Protein AF-0000000066667783 (afdb_homodimer)

pLDDT: mean 93.09, std 11.23, range [34.66, 98.94]

InterPro domains:
  IPR001647 DNA-binding HTH domain, TetR-type [PF00440] (16-60)
  IPR001647 DNA-binding HTH domain, TetR-type [PR00455] (14-27)
  IPR001647 DNA-binding HTH domain, TetR-type [PR00455] (35-58)
  IPR001647 DNA-binding HTH domain, TetR-type [PS50977] (8-68)
  IPR009057 Homedomain-like superfamily [SSF46689] (4-75)
  IPR036271 Tetracyclin repressor-like, C-terminal domain superfamily [SSF48498] (80-184)
  IPR054156 Transcriptional regulator LmrA/YxaF-like, C-terminal domain [PF21993] (81-174)

Radius of gyration: 22.08 Å; Cα contacts (8 Å, |Δi|>4): 474; chains: 2; bounding box: 89×54×40 Å

Secondary structure (DSSP, 8-state):
------HHHHHHHHHHHHHHHHHHH-TTT--HHHHHHHHTS-HHHHHHH-SSHHHHHHHHHHHHHHHHHHHHHHHTTSSSHHHHHHHHHHHHHHTHHHHHHH--HHHHHHHHHTT--SSHHHHHHHHHHHHHHHHHHHHHHTT-TTHHHHHHHHHHHHHHHHHHHHHHT-THHHHHHHHHHHHHHHHT--/------HHHHHHHHHHHHHHHHHHH-TTT--HHHHHHHHTS-HHHHHHH-SSHHHHHHHHHHHHHHHHHHHHHHHTTSSSHHHHHHHHHHHHHHTHHHHHHH--HHHHHHHHHTT--SSHHHHHHHHHHHHHHHHHHHHHHTT-TTHHHHHHHHHHHHHHHHHHHHHHT-THHHHHHHHHHHHHHHHT--

Solvent-accessible surface area (backbone atoms only — not comparable to full-atom values): 19502 Å² total; per-residue (Å²): 131,85,75,74,70,56,71,66,58,55,54,49,46,47,12,44,27,33,36,52,46,33,40,65,62,32,68,86,74,51,48,70,58,57,32,14,57,70,53,69,45,60,52,68,58,46,47,72,76,32,86,44,70,67,51,40,51,51,32,17,45,49,36,50,43,49,52,48,53,54,49,51,57,58,37,65,70,44,86,48,43,68,56,28,54,44,50,53,41,48,55,53,36,74,42,18,65,55,17,16,67,54,29,39,62,66,59,52,49,47,61,63,30,56,73,50,89,79,56,62,36,54,57,46,32,50,48,53,44,52,53,40,50,52,45,18,50,31,36,40,72,67,67,39,90,58,14,66,61,51,20,52,51,54,55,12,34,51,51,8,31,25,47,49,12,26,53,65,58,35,38,63,54,29,45,53,50,36,53,50,50,45,52,50,57,56,66,66,60,118,131,85,75,75,71,57,69,67,58,54,55,48,47,46,12,42,27,30,38,51,46,33,39,66,60,32,67,87,74,52,48,69,58,56,32,15,58,71,53,70,46,59,52,69,58,48,48,71,76,32,84,44,71,67,51,40,51,51,33,16,45,50,36,52,43,50,51,49,52,52,49,50,57,59,38,64,70,44,86,47,45,68,57,27,54,43,49,53,41,48,55,54,36,73,41,18,63,55,18,17,67,56,28,38,59,65,58,52,49,45,62,64,31,56,74,50,89,78,56,63,38,54,57,47,32,51,49,54,46,53,53,40,50,52,46,17,50,30,36,40,73,66,67,39,90,59,13,66,62,51,19,50,51,54,54,13,34,51,50,10,31,24,47,50,12,26,52,65,58,35,37,63,53,31,44,54,50,36,54,50,51,45,52,50,56,57,66,67,61,118

Nearest PDB structures (foldseek):
  3g7r-assembly1_A  TM=8.439E-01  e=4.160E-07  Streptomyces coelicolor A3(2)
  3g7r-assembly1_B  TM=8.379E-01  e=1.049E-06  Streptomyces coelicolor A3(2)
  3jsj-assembly2_C  TM=7.553E-01  e=6.672E-06  Streptomyces avermitilis MA-4680 = NBRC 14893
  4yze-assembly2_D  TM=7.767E-01  e=1.465E-05  Escherichia coli K-12
  5nz0-assembly1_A-2  TM=6.255E-01  e=1.022E-04  Mycobacterium tuberculosis H37Rv

Foldseek 3Di:
DPPPPPPVVLLLLLLCLLLVCCLQPNLVPDDLVSSCVSSVHDSVVSCVNDVDSVRSLLSVLVNLLVVLVVLLVVLVVDPALLSSLLVVLVVLLVCLLVLQARFDSLLRNLVRCVPPDPCSNVSSVVSVVVQLVSQLVSLVSLVDPCSNVVSCVSVVLSRVQSVVSNVVSPSVSSVVSSVVVSVVSVVSND/DPPPPPPVVLLLLLLCLLLVCCLQPNLVPDDLVSSCVSSVHDSVVSCVNDVDSVVSLLSVLVNLLVVLVVLLVVLVVDPALLSSLLVVLVVLLVCLLVLQARFDSLLRSLVRCVPPDPCSNVSSVVSVVVQLVSQLVSLVSLVDPCSNVVSCVSVVLSRVQSVVSNVVSPSVSSVVSSVVVSVVSVVSND

Sequence (380 aa):
MTGERPKGGKRERLGAAAARVFHEQGVEKTTIADIAHAADVPVGNVYYYFKTKDQLVRAAIGAHDHTLTELIALLEQLPAPRDRLKALIRGWVDQRETAARIGCPSGTLATELDKRSDGLDRELAEVMRRLVDWVEEQFAAMGRADAAELAIALIAAYQGISLLTNTFRDPALMATEGDRLARWIDSLVSMTGERPKGGKRERLGAAAARVFHEQGVEKTTIADIAHAADVPVGNVYYYFKTKDQLVRAAIGAHDHTLTELIALLEQLPAPRDRLKALIRGWVDQRETAARIGCPSGTLATELDKRSDGLDRELAEVMRRLVDWVEEQFAAMGRADAAELAIALIAAYQGISLLTNTFRDPALMATEGDRLARWIDSLVS

Structure (mmCIF, N/CA/C/O backbone):
data_AF-0000000066667783-model_v1
#
loop_
_entity.id
_entity.type
_entity.pdbx_description
1 polymer 'TetR family transcriptional regulator'
#
loop_
_atom_site.group_PDB
_atom_site.id
_atom_site.type_symbol
_atom_site.label_atom_id
_atom_site.label_alt_id
_atom_site.label_comp_id
_atom_site.label_asym_id
_atom_site.label_entity_id
_atom_site.label_seq_id
_atom_site.pdbx_PDB_ins_code
_atom_site.Cartn_x
_atom_site.Cartn_y
_atom_site.Cartn_z
_atom_site.occupancy
_atom_site.B_iso_or_equiv
_atom_site.auth_seq_id
_atom_site.auth_comp_id
_atom_site.auth_asym_id
_atom_site.auth_atom_id
_atom_site.pdbx_PDB_model_num
ATOM 1 N N . MET A 1 1 ? 43.094 21.656 15.164 1 34.75 1 MET A N 1
ATOM 2 C CA . MET A 1 1 ? 42.531 21.641 13.812 1 34.75 1 MET A CA 1
ATOM 3 C C . MET A 1 1 ? 41.219 20.891 13.766 1 34.75 1 MET A C 1
ATOM 5 O O . MET A 1 1 ? 41.156 19.688 14.047 1 34.75 1 MET A O 1
ATOM 9 N N . THR A 1 2 ? 40.094 21.344 14.328 1 38.72 2 THR A N 1
ATOM 10 C CA . THR A 1 2 ? 38.719 20.844 14.5 1 38.72 2 THR A CA 1
ATOM 11 C C . THR A 1 2 ? 38.156 20.297 13.188 1 38.72 2 THR A C 1
ATOM 13 O O . THR A 1 2 ? 38.062 21.016 12.195 1 38.72 2 THR A O 1
ATOM 16 N N . GLY A 1 3 ? 38.625 19.172 12.68 1 40.78 3 GLY A N 1
ATOM 17 C CA . GLY A 1 3 ? 38.375 18.516 11.406 1 40.78 3 GLY A CA 1
ATOM 18 C C . GLY A 1 3 ? 36.938 18.641 10.945 1 40.78 3 GLY A C 1
ATOM 19 O O . GLY A 1 3 ? 36 18.266 11.664 1 40.78 3 GLY A O 1
ATOM 20 N N . GLU A 1 4 ? 36.562 19.688 10.227 1 44.69 4 GLU A N 1
ATOM 21 C CA . GLU A 1 4 ? 35.281 19.938 9.57 1 44.69 4 GLU A CA 1
ATOM 22 C C . GLU A 1 4 ? 34.719 18.656 8.977 1 44.69 4 GLU A C 1
ATOM 24 O O . GLU A 1 4 ? 35.344 18 8.156 1 44.69 4 GLU A O 1
ATOM 29 N N . ARG A 1 5 ? 34.125 17.891 9.719 1 47.59 5 ARG A N 1
ATOM 30 C CA . ARG A 1 5 ? 33.438 16.719 9.148 1 47.59 5 ARG A CA 1
ATOM 31 C C . ARG A 1 5 ? 32.781 17.062 7.824 1 47.59 5 ARG A C 1
ATOM 33 O O . ARG A 1 5 ? 32.031 18.031 7.73 1 47.59 5 ARG A O 1
ATOM 40 N N . PRO A 1 6 ? 33.156 16.594 6.664 1 50.53 6 PRO A N 1
ATOM 41 C CA . PRO A 1 6 ? 32.719 17.016 5.328 1 50.53 6 PRO A CA 1
ATOM 42 C C . PRO A 1 6 ? 31.188 17.141 5.227 1 50.53 6 PRO A C 1
ATOM 44 O O . PRO A 1 6 ? 30.469 16.391 5.883 1 50.53 6 PRO A O 1
ATOM 47 N N . LYS A 1 7 ? 30.781 18.406 4.867 1 53.75 7 LYS A N 1
ATOM 48 C CA . LYS A 1 7 ? 29.406 18.859 4.633 1 53.75 7 LYS A CA 1
ATOM 49 C C . LYS A 1 7 ? 28.547 17.75 4.051 1 53.75 7 LYS A C 1
ATOM 51 O O . LYS A 1 7 ? 27.359 17.656 4.367 1 53.75 7 LYS A O 1
ATOM 56 N N . GLY A 1 8 ? 29.141 16.844 3.289 1 63.34 8 GLY A N 1
ATOM 57 C CA . GLY A 1 8 ? 28.453 15.703 2.691 1 63.34 8 GLY A CA 1
ATOM 58 C C . GLY A 1 8 ? 27.953 14.711 3.717 1 63.34 8 GLY A C 1
ATOM 59 O O . GLY A 1 8 ? 26.812 14.25 3.631 1 63.34 8 GLY A O 1
ATOM 60 N N . GLY A 1 9 ? 28.719 14.633 4.766 1 80.38 9 GLY A N 1
ATOM 61 C CA . GLY A 1 9 ? 28.391 13.648 5.789 1 80.38 9 GLY A CA 1
ATOM 62 C C . GLY A 1 9 ? 27.203 14.039 6.641 1 80.38 9 GLY A C 1
ATOM 63 O O . GLY A 1 9 ? 26.312 13.227 6.879 1 80.38 9 GLY A O 1
ATOM 64 N N . LYS A 1 10 ? 27.125 15.367 6.918 1 83.56 10 LYS A N 1
ATOM 65 C CA . LYS A 1 10 ? 26.047 15.852 7.77 1 83.56 10 LYS A CA 1
ATOM 66 C C . LYS A 1 10 ? 24.719 15.883 7.016 1 83.56 10 LYS A C 1
ATOM 68 O O . LYS A 1 10 ? 23.688 15.469 7.547 1 83.56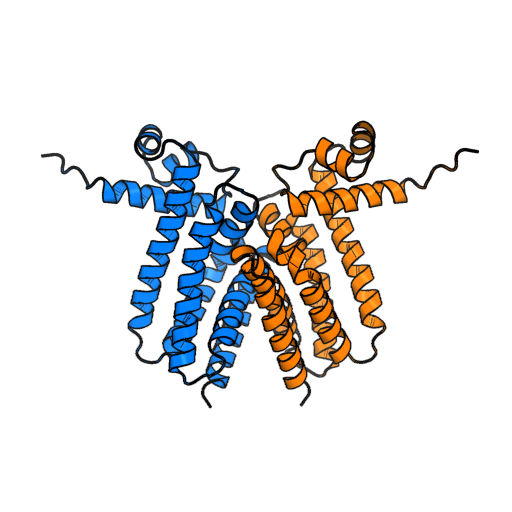 10 LYS A O 1
ATOM 73 N N . ARG A 1 11 ? 24.859 16.344 5.785 1 89.12 11 ARG A N 1
ATOM 74 C CA . ARG A 1 11 ? 23.656 16.406 4.949 1 89.12 11 ARG A CA 1
ATOM 75 C C . ARG A 1 11 ? 23.047 15.016 4.77 1 89.12 11 ARG A C 1
ATOM 77 O O . ARG A 1 11 ? 21.828 14.852 4.844 1 89.12 11 ARG A O 1
ATOM 84 N N . GLU A 1 12 ? 23.906 14.094 4.59 1 90.19 12 GLU A N 1
ATOM 85 C CA . GLU A 1 12 ? 23.453 12.719 4.418 1 90.19 12 GLU A CA 1
ATOM 86 C C . GLU A 1 12 ? 22.828 12.172 5.703 1 90.19 12 GLU A C 1
ATOM 88 O O . GLU A 1 12 ? 21.828 11.461 5.66 1 90.19 12 GLU A O 1
ATOM 93 N N . ARG A 1 13 ? 23.391 12.5 6.781 1 89.88 13 ARG A N 1
ATOM 94 C CA . ARG A 1 13 ? 22.859 12.062 8.07 1 89.88 13 ARG A CA 1
ATOM 95 C C . ARG A 1 13 ? 21.484 12.664 8.336 1 89.88 13 ARG A C 1
ATOM 97 O O . ARG A 1 13 ? 20.594 11.992 8.867 1 89.88 13 ARG A O 1
ATOM 104 N N . LEU A 1 14 ? 21.406 13.891 7.969 1 93 14 LEU A N 1
ATOM 105 C CA . LEU A 1 14 ? 20.109 14.562 8.148 1 93 14 LEU A CA 1
ATOM 106 C C . LEU A 1 14 ? 19.062 13.969 7.227 1 93 14 LEU A C 1
ATOM 108 O O . LEU A 1 14 ? 17.906 13.812 7.621 1 93 14 LEU A O 1
ATOM 112 N N . GLY A 1 15 ? 19.484 13.633 6.008 1 94.81 15 GLY A N 1
ATOM 113 C CA . GLY A 1 15 ? 18.578 12.953 5.094 1 94.81 15 GLY A CA 1
ATOM 114 C C . GLY A 1 15 ? 18.109 11.609 5.605 1 94.81 15 GLY A C 1
ATOM 115 O O . GLY A 1 15 ? 16.922 11.281 5.5 1 94.81 15 GLY A O 1
ATOM 116 N N . ALA A 1 16 ? 19 10.898 6.203 1 95.44 16 ALA A N 1
ATOM 117 C CA . ALA A 1 16 ? 18.672 9.602 6.781 1 95.44 16 ALA A CA 1
ATOM 118 C C . ALA A 1 16 ? 17.75 9.758 7.98 1 95.44 16 ALA A C 1
ATOM 120 O O . ALA A 1 16 ? 16.812 8.961 8.156 1 95.44 16 ALA A O 1
ATOM 121 N N . ALA A 1 17 ? 18.016 10.727 8.766 1 95.38 17 ALA A N 1
ATOM 122 C CA . ALA A 1 17 ? 17.141 11.008 9.906 1 95.38 17 ALA A CA 1
ATOM 123 C C . ALA A 1 17 ? 15.742 11.414 9.445 1 95.38 17 ALA A C 1
ATOM 125 O O . ALA A 1 17 ? 14.742 10.992 10.031 1 95.38 17 ALA A O 1
ATOM 126 N N . ALA A 1 18 ? 15.75 12.266 8.43 1 96.19 18 ALA A N 1
ATOM 127 C CA . ALA A 1 18 ? 14.461 12.672 7.875 1 96.19 18 ALA A CA 1
ATOM 128 C C . ALA A 1 18 ? 13.664 11.469 7.383 1 96.19 18 ALA A C 1
ATOM 130 O O . ALA A 1 18 ? 12.477 11.336 7.688 1 96.19 18 ALA A O 1
ATOM 131 N N . ALA A 1 19 ? 14.328 10.586 6.652 1 96.56 19 ALA A N 1
ATOM 132 C CA . ALA A 1 19 ? 13.672 9.391 6.145 1 96.56 19 ALA A CA 1
ATOM 133 C C . ALA A 1 19 ? 13.086 8.562 7.281 1 96.56 19 ALA A C 1
ATOM 135 O O . ALA A 1 19 ? 11.953 8.078 7.188 1 96.56 19 ALA A O 1
ATOM 136 N N . ARG A 1 20 ? 13.773 8.453 8.328 1 96 20 ARG A N 1
ATOM 137 C CA . ARG A 1 20 ? 13.336 7.68 9.477 1 96 20 ARG A CA 1
ATOM 138 C C . ARG A 1 20 ? 12.125 8.328 10.148 1 96 20 ARG A C 1
ATOM 140 O O . ARG A 1 20 ? 11.141 7.652 10.453 1 96 20 ARG A O 1
ATOM 147 N N . VAL A 1 21 ? 12.188 9.586 10.375 1 95.69 21 VAL A N 1
ATOM 148 C CA . VAL A 1 21 ? 11.125 10.297 11.078 1 95.69 21 VAL A CA 1
ATOM 149 C C . VAL A 1 21 ? 9.867 10.336 10.211 1 95.69 21 VAL A C 1
ATOM 151 O O . VAL A 1 21 ? 8.758 10.148 10.711 1 95.69 21 VAL A O 1
ATOM 154 N N . PHE A 1 22 ? 10.086 10.586 8.922 1 94.62 22 PHE A N 1
ATOM 155 C CA . PHE A 1 22 ? 8.953 10.539 8.008 1 94.62 22 PHE A CA 1
ATOM 156 C C . PHE A 1 22 ? 8.289 9.172 8.039 1 94.62 22 PHE A C 1
ATOM 158 O O . PHE A 1 22 ? 7.059 9.07 8.016 1 94.62 22 PHE A O 1
ATOM 165 N N . HIS A 1 23 ? 9.062 8.164 8.07 1 95.25 23 HIS A N 1
ATOM 166 C CA . HIS A 1 23 ? 8.539 6.805 8.117 1 95.25 23 HIS A CA 1
ATOM 167 C C . HIS A 1 23 ? 7.746 6.562 9.391 1 95.25 23 HIS A C 1
ATOM 169 O O . HIS A 1 23 ? 6.684 5.941 9.359 1 95.25 23 HIS A O 1
ATOM 175 N N . GLU A 1 24 ? 8.117 7.074 10.477 1 93.62 24 GLU A N 1
ATOM 176 C CA . GLU A 1 24 ? 7.52 6.828 11.781 1 93.62 24 GLU A CA 1
ATOM 177 C C . GLU A 1 24 ? 6.293 7.707 12.008 1 93.62 24 GLU A C 1
ATOM 179 O O . GLU A 1 24 ? 5.289 7.254 12.562 1 93.62 24 GLU A O 1
ATOM 184 N N . GLN A 1 25 ? 6.348 8.969 11.484 1 91.12 25 GLN A N 1
ATOM 185 C CA . GLN A 1 25 ? 5.352 9.945 11.906 1 91.12 25 GLN A CA 1
ATOM 186 C C . GLN A 1 25 ? 4.508 10.422 10.727 1 91.12 25 GLN A C 1
ATOM 188 O O . GLN A 1 25 ? 3.416 10.961 10.906 1 91.12 25 GLN A O 1
ATOM 193 N N . GLY A 1 26 ? 5.066 10.219 9.531 1 90.56 26 GLY A N 1
ATOM 194 C CA . GLY A 1 26 ? 4.434 10.812 8.367 1 90.56 26 GLY A CA 1
ATOM 195 C C . GLY A 1 26 ? 5.016 12.164 7.988 1 90.56 26 GLY A C 1
ATOM 196 O O . GLY A 1 26 ? 5.57 12.867 8.836 1 90.56 26 GLY A O 1
ATOM 197 N N . VAL A 1 27 ? 4.871 12.578 6.801 1 90.38 27 VAL A N 1
ATOM 198 C CA . VAL A 1 27 ? 5.488 13.789 6.281 1 90.38 27 VAL A CA 1
ATOM 199 C C . VAL A 1 27 ? 4.781 15.016 6.859 1 90.38 27 VAL A C 1
ATOM 201 O O . VAL A 1 27 ? 5.43 15.953 7.32 1 90.38 27 VAL A O 1
ATOM 204 N N . GLU A 1 28 ? 3.502 15.031 6.875 1 84.88 28 GLU A N 1
ATOM 205 C CA . GLU A 1 28 ? 2.723 16.203 7.27 1 84.88 28 GLU A CA 1
ATOM 206 C C . GLU A 1 28 ? 2.928 16.531 8.742 1 84.88 28 GLU A C 1
ATOM 208 O O . GLU A 1 28 ? 3.078 17.688 9.117 1 84.88 28 GLU A O 1
ATOM 213 N N . LYS A 1 29 ? 3.025 15.586 9.586 1 86.81 29 LYS A N 1
ATOM 214 C CA . LYS A 1 29 ? 3.096 15.789 11.031 1 86.81 29 LYS A CA 1
ATOM 215 C C . LYS A 1 29 ? 4.523 16.078 11.477 1 86.81 29 LYS A C 1
ATOM 217 O O . LYS A 1 29 ? 4.75 16.562 12.586 1 86.81 29 LYS A O 1
ATOM 222 N N . THR A 1 30 ? 5.402 15.734 10.664 1 92.19 30 THR A N 1
ATOM 223 C CA . THR A 1 30 ? 6.809 15.859 11.039 1 92.19 30 THR A CA 1
ATOM 224 C C . THR A 1 30 ? 7.262 17.312 10.953 1 92.19 30 THR A C 1
ATOM 226 O O . THR A 1 30 ? 6.938 18.016 9.992 1 92.19 30 THR A O 1
ATOM 229 N N . THR A 1 31 ? 7.992 17.75 11.984 1 91.69 31 THR A N 1
ATOM 230 C CA . THR A 1 31 ? 8.57 19.094 11.992 1 91.69 31 THR A CA 1
ATOM 231 C C . THR A 1 31 ? 10.078 19.031 11.805 1 91.69 31 THR A C 1
ATOM 233 O O . THR A 1 31 ? 10.688 17.969 11.93 1 91.69 31 THR A O 1
ATOM 236 N N . ILE A 1 32 ? 10.594 20.156 11.484 1 91.75 32 ILE A N 1
ATOM 237 C CA . ILE A 1 32 ? 12.047 20.266 11.375 1 91.75 32 ILE A CA 1
ATOM 238 C C . ILE A 1 32 ? 12.695 19.969 12.727 1 91.75 32 ILE A C 1
ATOM 240 O O . ILE A 1 32 ? 13.758 19.344 12.781 1 91.75 32 ILE A O 1
ATOM 244 N N . ALA A 1 33 ? 12.07 20.406 13.797 1 92.38 33 ALA A N 1
ATOM 245 C CA . ALA A 1 33 ? 12.57 20.141 15.141 1 92.38 33 ALA A CA 1
ATOM 246 C C . ALA A 1 33 ? 12.625 18.656 15.422 1 92.38 33 ALA A C 1
ATOM 248 O O . ALA A 1 33 ? 13.57 18.156 16.047 1 92.38 33 ALA A O 1
ATOM 249 N N . ASP A 1 34 ? 11.625 17.891 15 1 94.44 34 ASP A N 1
ATOM 250 C CA . ASP A 1 34 ? 11.609 16.438 15.164 1 94.44 34 ASP A CA 1
ATOM 251 C C . ASP A 1 34 ? 12.836 15.805 14.516 1 94.44 34 ASP A C 1
ATOM 253 O O . ASP A 1 34 ? 13.453 14.906 15.094 1 94.44 34 ASP A O 1
ATOM 257 N N . ILE A 1 35 ? 13.148 16.266 13.297 1 94.44 35 ILE A N 1
ATOM 258 C CA . ILE A 1 35 ? 14.258 15.703 12.539 1 94.44 35 ILE A CA 1
ATOM 259 C C . ILE A 1 35 ? 15.586 16.078 13.203 1 94.44 35 ILE A C 1
ATOM 261 O O . ILE A 1 35 ? 16.484 15.25 13.305 1 94.44 35 ILE A O 1
ATOM 265 N N . ALA A 1 36 ? 15.672 17.328 13.625 1 93.12 36 ALA A N 1
ATOM 266 C CA . ALA A 1 36 ? 16.859 17.766 14.344 1 93.12 36 ALA A CA 1
ATOM 267 C C . ALA A 1 36 ? 17.109 16.891 15.578 1 93.12 36 ALA A C 1
ATOM 269 O O . ALA A 1 36 ? 18.234 16.469 15.82 1 93.12 36 ALA A O 1
ATOM 270 N N . HIS A 1 37 ? 16.062 16.672 16.328 1 93.94 37 HIS A N 1
ATOM 271 C CA . HIS A 1 37 ? 16.141 15.859 17.531 1 93.94 37 HIS A CA 1
ATOM 272 C C . HIS A 1 37 ? 16.578 14.438 17.203 1 93.94 37 HIS A C 1
ATOM 274 O O . HIS A 1 37 ? 17.469 13.883 17.859 1 93.94 37 HIS A O 1
ATOM 280 N N . ALA A 1 38 ? 15.992 13.906 16.188 1 92.94 38 ALA A N 1
ATOM 281 C CA . ALA A 1 38 ? 16.312 12.531 15.789 1 92.94 38 ALA A CA 1
ATOM 282 C C . ALA A 1 38 ? 17.75 12.422 15.328 1 92.94 38 ALA A C 1
ATOM 284 O O . ALA A 1 38 ? 18.391 11.383 15.508 1 92.94 38 ALA A O 1
ATOM 285 N N . ALA A 1 39 ? 18.25 13.43 14.688 1 92.44 39 ALA A N 1
ATOM 286 C CA . ALA A 1 39 ? 19.625 13.438 14.172 1 92.44 39 ALA A CA 1
ATOM 287 C C . ALA A 1 39 ? 20.609 13.883 15.242 1 92.44 39 ALA A C 1
ATOM 289 O O . ALA A 1 39 ? 21.828 13.875 15.016 1 92.44 39 ALA A O 1
ATOM 290 N N . ASP A 1 40 ? 20.062 14.297 16.344 1 92.56 40 ASP A N 1
ATOM 291 C CA . ASP A 1 40 ? 20.875 14.797 17.453 1 92.56 40 ASP A CA 1
ATOM 292 C C . ASP A 1 40 ? 21.719 16 17.031 1 92.56 40 ASP A C 1
ATOM 294 O O . ASP A 1 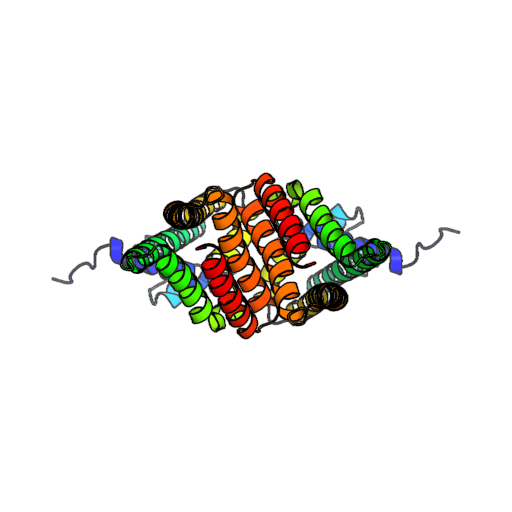40 ? 22.938 16 17.188 1 92.56 40 ASP A O 1
ATOM 298 N N . VAL A 1 41 ? 21.125 16.922 16.438 1 91.56 41 VAL A N 1
ATOM 299 C CA . VAL A 1 41 ? 21.766 18.172 16.031 1 91.56 41 VAL A CA 1
ATOM 300 C C . VAL A 1 41 ? 20.891 19.359 16.438 1 91.56 41 VAL A C 1
ATOM 302 O O . VAL A 1 41 ? 19.672 19.219 16.594 1 91.56 41 VAL A O 1
ATOM 305 N N . PRO A 1 42 ? 21.531 20.484 16.656 1 91.06 42 PRO A N 1
ATOM 306 C CA . PRO A 1 42 ? 20.719 21.688 16.891 1 91.06 42 PRO A CA 1
ATOM 307 C C . PRO A 1 42 ? 19.797 22 15.719 1 91.06 42 PRO A C 1
ATOM 309 O O . PRO A 1 42 ? 20.188 21.844 14.562 1 91.06 42 PRO A O 1
ATOM 312 N N . VAL A 1 43 ? 18.641 22.484 16.047 1 91.44 43 VAL A N 1
ATOM 313 C CA . VAL A 1 43 ? 17.625 22.781 15.055 1 91.44 43 VAL A CA 1
ATOM 314 C C . VAL A 1 43 ? 18.188 23.734 14.008 1 91.44 43 VAL A C 1
ATOM 316 O O . VAL A 1 43 ? 17.875 23.625 12.82 1 91.44 43 VAL A O 1
ATOM 319 N N . GLY A 1 44 ? 19.016 24.656 14.445 1 90.19 44 GLY A N 1
ATOM 320 C CA . GLY A 1 44 ? 19.625 25.625 13.539 1 90.19 44 GLY A CA 1
ATOM 321 C C . GLY A 1 44 ? 20.453 24.953 12.445 1 90.19 44 GLY A C 1
ATOM 322 O O . GLY A 1 44 ? 20.531 25.469 11.328 1 90.19 44 GLY A O 1
ATOM 323 N N . ASN A 1 45 ? 21.016 23.875 12.719 1 89.06 45 ASN A N 1
ATOM 324 C CA . ASN A 1 45 ? 21.797 23.125 11.75 1 89.06 45 ASN A CA 1
ATOM 325 C C . ASN A 1 45 ? 20.938 22.547 10.633 1 89.06 45 ASN A C 1
ATOM 327 O O . ASN A 1 45 ? 21.375 22.453 9.484 1 89.06 45 ASN A O 1
ATOM 331 N N . VAL A 1 46 ? 19.75 22.109 10.961 1 91.12 46 VAL A N 1
ATOM 332 C CA . VAL A 1 46 ? 18.859 21.609 9.93 1 91.12 46 VAL A CA 1
ATOM 333 C C . VAL A 1 46 ? 18.5 22.719 8.953 1 91.12 46 VAL A C 1
ATOM 335 O O . VAL A 1 46 ? 18.531 22.531 7.734 1 91.12 46 VAL A O 1
ATOM 338 N N . TYR A 1 47 ? 18.312 23.906 9.484 1 90.5 47 TYR A N 1
ATOM 339 C CA . TYR A 1 47 ? 17.938 25.047 8.648 1 90.5 47 TYR A CA 1
ATOM 340 C C . TYR A 1 47 ? 19.094 25.469 7.762 1 90.5 47 TYR A C 1
ATOM 342 O O . TYR A 1 47 ? 18.891 26.062 6.695 1 90.5 47 TYR A O 1
ATOM 350 N N . TYR A 1 48 ? 20.203 25.234 8.312 1 90.56 48 TYR A N 1
ATOM 351 C CA . TYR A 1 48 ? 21.391 25.531 7.516 1 90.56 48 TYR A CA 1
ATOM 352 C C . TYR A 1 48 ? 21.406 24.719 6.23 1 90.56 48 TYR A C 1
ATOM 354 O O . TYR A 1 48 ? 21.781 25.219 5.172 1 90.56 48 TYR A O 1
ATOM 362 N N . TYR A 1 49 ? 20.953 23.547 6.273 1 91.19 49 TYR A N 1
ATOM 363 C CA . TYR A 1 49 ? 21.031 22.641 5.137 1 91.19 49 TYR A CA 1
ATOM 364 C C . TYR A 1 49 ? 19.719 22.625 4.355 1 91.19 49 TYR A C 1
ATOM 366 O O . TYR A 1 49 ? 19.734 22.516 3.127 1 91.19 49 TYR A O 1
ATOM 374 N N . PHE A 1 50 ? 18.641 22.703 5.062 1 93 50 PHE A N 1
ATOM 375 C CA . PHE A 1 50 ? 17.328 22.594 4.449 1 93 50 PHE A CA 1
ATOM 376 C C . PHE A 1 50 ? 16.438 23.75 4.879 1 93 50 PHE A C 1
ATOM 378 O O . PHE A 1 50 ? 16.016 23.828 6.035 1 93 50 PHE A O 1
ATOM 385 N N . LYS A 1 51 ? 16.062 24.5 3.916 1 89.31 51 LYS A N 1
ATOM 386 C CA . LYS A 1 51 ? 15.297 25.703 4.207 1 89.31 51 LYS A CA 1
ATOM 387 C C . LYS A 1 51 ? 13.805 25.406 4.277 1 89.31 51 LYS A C 1
ATOM 389 O O . LYS A 1 51 ? 13.039 26.141 4.91 1 89.31 51 LYS A O 1
ATOM 394 N N . THR A 1 52 ? 13.477 24.328 3.576 1 89.5 52 THR A N 1
ATOM 395 C CA . THR A 1 52 ? 12.062 24 3.521 1 89.5 52 THR A CA 1
ATOM 396 C C . THR A 1 52 ? 11.836 22.516 3.805 1 89.5 52 THR A C 1
ATOM 398 O O . THR A 1 52 ? 12.766 21.719 3.68 1 89.5 52 THR A O 1
ATOM 401 N N . LYS A 1 53 ? 10.641 22.156 4.16 1 89.25 53 LYS A N 1
ATOM 402 C CA . LYS A 1 53 ? 10.266 20.766 4.355 1 89.25 53 LYS A CA 1
ATOM 403 C C . LYS A 1 53 ? 10.438 19.969 3.068 1 89.25 53 LYS A C 1
ATOM 405 O O . LYS A 1 53 ? 10.82 18.797 3.102 1 89.25 53 LYS A O 1
ATOM 410 N N . ASP A 1 54 ? 10.18 20.625 1.935 1 91.94 54 ASP A N 1
ATOM 411 C CA . ASP A 1 54 ? 10.328 19.969 0.643 1 91.94 54 ASP A CA 1
ATOM 412 C C . ASP A 1 54 ? 11.773 19.547 0.397 1 91.94 54 ASP A C 1
ATOM 414 O O . ASP A 1 54 ? 12.031 18.484 -0.168 1 91.94 54 ASP A O 1
ATOM 418 N N . GLN A 1 55 ? 12.602 20.344 0.815 1 93.75 55 GLN A N 1
ATOM 419 C CA . GLN A 1 55 ? 14.016 20 0.682 1 93.75 55 GLN A CA 1
ATOM 420 C C . GLN A 1 55 ? 14.367 18.797 1.56 1 93.75 55 GLN A C 1
ATOM 422 O O . GLN A 1 55 ? 15.195 17.969 1.175 1 93.75 55 GLN A O 1
ATOM 427 N N . LEU A 1 56 ? 13.789 18.719 2.713 1 93.69 56 LEU A N 1
ATOM 428 C CA . LEU A 1 56 ? 14.008 17.578 3.6 1 93.69 56 LEU A CA 1
ATOM 429 C C . LEU A 1 56 ? 13.406 16.312 3.016 1 93.69 56 LEU A C 1
ATOM 431 O O . LEU A 1 56 ? 13.992 15.234 3.129 1 93.69 56 LEU A O 1
ATOM 435 N N . VAL A 1 57 ? 12.258 16.438 2.424 1 95.12 57 VAL A N 1
ATOM 436 C CA . VAL A 1 57 ? 11.625 15.297 1.775 1 95.12 57 VAL A CA 1
ATOM 437 C C . VAL A 1 57 ? 12.516 14.789 0.643 1 95.12 57 VAL A C 1
ATOM 439 O O . VAL A 1 57 ? 12.711 13.578 0.497 1 95.12 57 VAL A O 1
ATOM 442 N N . ARG A 1 58 ? 13.031 15.672 -0.123 1 95.81 58 ARG A N 1
ATOM 443 C CA . ARG A 1 58 ? 13.938 15.281 -1.2 1 95.81 58 ARG A CA 1
ATOM 444 C C . ARG A 1 58 ? 15.172 14.57 -0.65 1 95.81 58 ARG A C 1
ATOM 446 O O . ARG A 1 58 ? 15.641 13.594 -1.233 1 95.81 58 ARG A O 1
ATOM 453 N N . ALA A 1 59 ? 15.648 15.102 0.446 1 95.62 59 ALA A N 1
ATOM 454 C CA . ALA A 1 59 ? 16.781 14.453 1.088 1 95.62 59 ALA A CA 1
ATOM 455 C C . ALA A 1 59 ? 16.422 13.055 1.573 1 95.62 59 ALA A C 1
ATOM 457 O O . ALA A 1 59 ? 17.234 12.133 1.494 1 95.62 59 ALA A O 1
ATOM 458 N N . ALA A 1 60 ? 15.281 12.922 2.109 1 96.69 60 ALA A N 1
ATOM 459 C CA . ALA A 1 60 ? 14.797 11.609 2.533 1 96.69 60 ALA A CA 1
ATOM 460 C C . ALA A 1 60 ? 14.703 10.648 1.349 1 96.69 60 ALA A C 1
ATOM 462 O O . ALA A 1 60 ? 15.047 9.469 1.467 1 96.69 60 ALA A O 1
ATOM 463 N N . ILE A 1 61 ? 14.203 11.109 0.207 1 97.38 61 ILE A N 1
ATOM 464 C CA . ILE A 1 61 ? 14.156 10.312 -1.014 1 97.38 61 ILE A CA 1
ATOM 465 C C . ILE A 1 61 ? 15.57 9.898 -1.414 1 97.38 61 ILE A C 1
ATOM 467 O O . ILE A 1 61 ? 15.805 8.742 -1.788 1 97.38 61 ILE A O 1
ATOM 471 N N . GLY A 1 62 ? 16.453 10.852 -1.333 1 97.12 62 GLY A N 1
ATOM 472 C CA . GLY A 1 62 ? 17.859 10.539 -1.582 1 97.12 62 GLY A CA 1
ATOM 473 C C . GLY A 1 62 ? 18.406 9.461 -0.669 1 97.12 62 GLY A C 1
ATOM 474 O O . GLY A 1 62 ? 19.172 8.602 -1.104 1 97.12 62 GLY A O 1
ATOM 475 N N . ALA A 1 63 ? 18.047 9.5 0.573 1 96.69 63 ALA A N 1
ATOM 476 C CA . ALA A 1 63 ? 18.453 8.461 1.522 1 96.69 63 ALA A CA 1
ATOM 477 C C . ALA A 1 63 ? 17.891 7.102 1.112 1 96.69 63 ALA A C 1
ATOM 479 O O . ALA A 1 63 ? 18.578 6.082 1.235 1 96.69 63 ALA A O 1
ATOM 480 N N . HIS A 1 64 ? 16.703 7.039 0.629 1 96.94 64 HIS A N 1
ATOM 481 C CA . HIS A 1 64 ? 16.125 5.805 0.109 1 96.94 64 HIS A CA 1
ATOM 482 C C . HIS A 1 64 ? 16.906 5.289 -1.086 1 96.94 64 HIS A C 1
ATOM 484 O O . HIS A 1 64 ? 17.141 4.082 -1.208 1 96.94 64 HIS A O 1
ATOM 490 N N . ASP A 1 65 ? 17.25 6.184 -1.942 1 97.69 65 ASP A N 1
ATOM 491 C CA . ASP A 1 65 ? 18.047 5.824 -3.119 1 97.69 65 ASP A CA 1
ATOM 492 C C . ASP A 1 65 ? 19.391 5.223 -2.717 1 97.69 65 ASP A C 1
ATOM 494 O O . ASP A 1 65 ? 19.828 4.223 -3.293 1 97.69 65 ASP A O 1
ATOM 498 N N . HIS A 1 66 ? 19.984 5.859 -1.732 1 96.94 66 HIS A N 1
ATOM 499 C CA . HIS A 1 66 ? 21.266 5.371 -1.236 1 96.94 66 HIS A CA 1
ATOM 500 C C . HIS A 1 66 ? 21.125 3.984 -0.613 1 96.94 66 HIS A C 1
ATOM 502 O O . HIS A 1 66 ? 21.938 3.098 -0.872 1 96.94 66 HIS A O 1
ATOM 508 N N . THR A 1 67 ? 20.156 3.818 0.184 1 96.69 67 THR A N 1
ATOM 509 C CA . THR A 1 67 ? 19.891 2.527 0.812 1 96.69 67 THR A CA 1
ATOM 510 C C . THR A 1 67 ? 19.656 1.448 -0.244 1 96.69 67 THR A C 1
ATOM 512 O O . THR A 1 67 ? 20.156 0.328 -0.107 1 96.69 67 THR A O 1
ATOM 515 N N . LEU A 1 68 ? 18.953 1.782 -1.29 1 97.69 68 LEU A N 1
ATOM 516 C CA . LEU A 1 68 ? 18.703 0.85 -2.387 1 97.69 68 LEU A CA 1
ATOM 517 C C . LEU A 1 68 ? 20.016 0.474 -3.074 1 97.69 68 LEU A C 1
ATOM 519 O O . LEU A 1 68 ? 20.25 -0.699 -3.375 1 97.69 68 LEU A O 1
ATOM 523 N N . THR A 1 69 ? 20.812 1.479 -3.316 1 98.19 69 THR A N 1
ATOM 524 C CA . THR A 1 69 ? 22.094 1.248 -3.963 1 98.19 69 THR A CA 1
ATOM 525 C C . THR A 1 69 ? 22.953 0.285 -3.141 1 98.19 69 THR A C 1
ATOM 527 O O . THR A 1 69 ? 23.547 -0.648 -3.688 1 98.19 69 THR A O 1
ATOM 530 N N . GLU A 1 70 ? 22.953 0.485 -1.839 1 97.88 70 GLU A N 1
ATOM 531 C CA . GLU A 1 70 ? 23.719 -0.382 -0.947 1 97.88 70 GLU A CA 1
ATOM 532 C C . GLU A 1 70 ? 23.141 -1.795 -0.923 1 97.88 70 GLU A C 1
ATOM 534 O O . GLU A 1 70 ? 23.891 -2.775 -0.913 1 97.88 70 GLU A O 1
ATOM 539 N N . LEU A 1 71 ? 21.906 -1.883 -0.892 1 97.88 71 LEU A N 1
ATOM 540 C CA . LEU A 1 71 ? 21.234 -3.178 -0.896 1 97.88 71 LEU A CA 1
ATOM 541 C C . LEU A 1 71 ? 21.562 -3.959 -2.162 1 97.88 71 LEU A C 1
ATOM 543 O O . LEU A 1 71 ? 21.922 -5.137 -2.094 1 97.88 71 LEU A O 1
ATOM 547 N N . ILE A 1 72 ? 21.422 -3.307 -3.303 1 98.5 72 ILE A N 1
ATOM 548 C CA . ILE A 1 72 ? 21.688 -3.947 -4.586 1 98.5 72 ILE A CA 1
ATOM 549 C C . ILE A 1 72 ? 23.141 -4.426 -4.629 1 98.5 72 ILE A C 1
ATOM 551 O O . ILE A 1 72 ? 23.422 -5.547 -5.062 1 98.5 72 ILE A O 1
ATOM 555 N N . ALA A 1 73 ? 24.031 -3.553 -4.137 1 98.5 73 ALA A N 1
ATOM 556 C CA . ALA A 1 73 ? 25.438 -3.924 -4.109 1 98.5 73 ALA A CA 1
ATOM 557 C C . ALA A 1 73 ? 25.656 -5.188 -3.285 1 98.5 73 ALA A C 1
ATOM 559 O O . ALA A 1 73 ? 26.438 -6.062 -3.67 1 98.5 73 ALA A O 1
ATOM 560 N N . LEU A 1 74 ? 25 -5.336 -2.168 1 98.44 74 LEU A N 1
ATOM 561 C CA . LEU A 1 74 ? 25.094 -6.512 -1.31 1 98.44 74 LEU A CA 1
ATOM 562 C C . LEU A 1 74 ? 24.531 -7.742 -2.006 1 98.44 74 LEU A C 1
ATOM 564 O O . LEU A 1 74 ? 25.125 -8.82 -1.977 1 98.44 74 LEU A O 1
ATOM 568 N N . LEU A 1 75 ? 23.391 -7.57 -2.635 1 98.69 75 LEU A N 1
ATOM 569 C CA . LEU A 1 75 ? 22.719 -8.688 -3.287 1 98.69 75 LEU A CA 1
ATOM 570 C C . LEU A 1 75 ? 23.531 -9.195 -4.473 1 98.69 75 LEU A C 1
ATOM 572 O O . LEU A 1 75 ? 23.547 -10.391 -4.758 1 98.69 75 LEU A O 1
ATOM 576 N N . GLU A 1 76 ? 24.172 -8.312 -5.133 1 98.25 76 GLU A N 1
ATOM 577 C CA . GLU A 1 76 ? 24.922 -8.648 -6.34 1 98.25 76 GLU A CA 1
ATOM 578 C C . GLU A 1 76 ? 26.172 -9.469 -6.008 1 98.25 76 GLU A C 1
ATOM 580 O O . GLU A 1 76 ? 26.797 -10.031 -6.902 1 98.25 76 GLU A O 1
ATOM 585 N N . GLN A 1 77 ? 26.516 -9.57 -4.754 1 98.31 77 GLN A N 1
ATOM 586 C CA . GLN A 1 77 ? 27.609 -10.43 -4.336 1 98.31 77 GLN A CA 1
ATOM 587 C C . GLN A 1 77 ? 27.234 -11.906 -4.469 1 98.31 77 GLN A C 1
ATOM 589 O O . GLN A 1 77 ? 28.109 -12.773 -4.465 1 98.31 77 GLN A O 1
ATOM 594 N N . LEU A 1 78 ? 25.969 -12.203 -4.477 1 98.5 78 LEU A N 1
ATOM 595 C CA . LEU A 1 78 ? 25.5 -13.57 -4.672 1 98.5 78 LEU A CA 1
ATOM 596 C C . LEU A 1 78 ? 25.547 -13.953 -6.148 1 98.5 78 LEU A C 1
ATOM 598 O O . LEU A 1 78 ? 25.156 -13.156 -7.012 1 98.5 78 LEU A O 1
ATOM 602 N N . PRO A 1 79 ? 26 -15.047 -6.461 1 96.12 79 PRO A N 1
ATOM 603 C CA . PRO A 1 79 ? 26.266 -15.383 -7.859 1 96.12 79 PRO A CA 1
ATOM 604 C C . PRO A 1 79 ? 24.984 -15.625 -8.664 1 96.12 79 PRO A C 1
ATOM 606 O O . PRO A 1 79 ? 24.875 -15.164 -9.805 1 96.12 79 PRO A O 1
ATOM 609 N N . ALA A 1 80 ? 24 -16.359 -8.141 1 97.88 80 ALA A N 1
ATOM 610 C CA . ALA A 1 80 ? 22.844 -16.766 -8.922 1 97.88 80 ALA A CA 1
ATOM 611 C C . ALA A 1 80 ? 21.703 -15.766 -8.758 1 97.88 80 ALA A C 1
ATOM 613 O O . ALA A 1 80 ? 21.375 -15.352 -7.645 1 97.88 80 ALA A O 1
ATOM 614 N N . PRO A 1 81 ? 21.094 -15.414 -9.914 1 98.25 81 PRO A N 1
ATOM 615 C CA . PRO A 1 81 ? 19.969 -14.5 -9.844 1 98.25 81 PRO A CA 1
ATOM 616 C C . PRO A 1 81 ? 18.875 -14.977 -8.891 1 98.25 81 PRO A C 1
ATOM 618 O O . PRO A 1 81 ? 18.281 -14.172 -8.172 1 98.25 81 PRO A O 1
ATOM 621 N N . ARG A 1 82 ? 18.672 -16.25 -8.891 1 98.12 82 ARG A N 1
ATOM 622 C CA . ARG A 1 82 ? 17.688 -16.828 -7.996 1 98.12 82 ARG A CA 1
ATOM 623 C C . ARG A 1 82 ? 18.031 -16.547 -6.539 1 98.12 82 ARG A C 1
ATOM 625 O O . ARG A 1 82 ? 17.141 -16.203 -5.742 1 98.12 82 ARG A O 1
ATOM 632 N N . ASP A 1 83 ? 19.219 -16.672 -6.172 1 98.31 83 ASP A N 1
ATOM 633 C CA . ASP A 1 83 ? 19.672 -16.422 -4.805 1 98.31 83 ASP A CA 1
ATOM 634 C C . ASP A 1 83 ? 19.562 -14.945 -4.441 1 98.31 83 ASP A C 1
ATOM 636 O O . ASP A 1 83 ? 19.266 -14.609 -3.295 1 98.31 83 ASP A O 1
ATOM 640 N N . ARG A 1 84 ? 19.859 -14.078 -5.398 1 98.88 84 ARG A N 1
ATOM 641 C CA . ARG A 1 84 ? 19.703 -12.648 -5.18 1 98.88 84 ARG A CA 1
ATOM 642 C C . ARG A 1 84 ? 18.266 -12.281 -4.863 1 98.88 84 ARG A C 1
ATOM 644 O O . ARG A 1 84 ? 18 -11.539 -3.916 1 98.88 84 ARG A O 1
ATOM 651 N N . LEU A 1 85 ? 17.328 -12.875 -5.59 1 98.88 85 LEU A N 1
ATOM 652 C CA . LEU A 1 85 ? 15.906 -12.602 -5.367 1 98.88 85 LEU A CA 1
ATOM 653 C C . LEU A 1 85 ? 15.453 -13.141 -4.012 1 98.88 85 LEU A C 1
ATOM 655 O O . LEU A 1 85 ? 14.727 -12.469 -3.281 1 98.88 85 LEU A O 1
ATOM 659 N N . LYS A 1 86 ? 15.875 -14.305 -3.652 1 98.75 86 LYS A N 1
ATOM 660 C CA . LYS A 1 86 ? 15.5 -14.891 -2.371 1 98.75 86 LYS A CA 1
ATOM 661 C C . LYS A 1 86 ? 16.109 -14.117 -1.207 1 98.75 86 LYS A C 1
ATOM 663 O O . LYS A 1 86 ? 15.5 -13.992 -0.145 1 98.75 86 LYS A O 1
ATOM 668 N N . ALA A 1 87 ? 17.344 -13.609 -1.384 1 98.88 87 ALA A N 1
ATOM 669 C CA . ALA A 1 87 ? 17.969 -12.773 -0.362 1 98.88 87 ALA A CA 1
ATOM 670 C C . ALA A 1 87 ? 17.203 -11.469 -0.182 1 98.88 87 ALA A C 1
ATOM 672 O O . ALA A 1 87 ? 17.078 -10.961 0.937 1 98.88 87 ALA A O 1
ATOM 673 N N . LEU A 1 88 ? 16.734 -10.914 -1.269 1 98.81 88 LEU A N 1
ATOM 674 C CA . LEU A 1 88 ? 15.883 -9.734 -1.201 1 98.81 88 LEU A CA 1
ATOM 675 C C . LEU A 1 88 ? 14.648 -10 -0.344 1 98.81 88 LEU A C 1
ATOM 677 O O . LEU A 1 88 ? 14.336 -9.211 0.556 1 98.81 88 LEU A O 1
ATOM 681 N N . ILE A 1 89 ? 13.992 -11.117 -0.572 1 98.81 89 ILE A N 1
ATOM 682 C CA . ILE A 1 89 ? 12.805 -11.516 0.172 1 98.81 89 ILE A CA 1
ATOM 683 C C . ILE A 1 89 ? 13.148 -11.703 1.646 1 98.81 89 ILE A C 1
ATOM 685 O O . ILE A 1 89 ? 12.422 -11.242 2.527 1 98.81 89 ILE A O 1
ATOM 689 N N . ARG A 1 90 ? 14.266 -12.352 1.918 1 98.62 90 ARG A N 1
ATOM 690 C CA . ARG A 1 90 ? 14.703 -12.555 3.297 1 98.62 90 ARG A CA 1
ATOM 691 C C . ARG A 1 90 ? 14.914 -11.227 4.012 1 98.62 90 ARG A C 1
ATOM 693 O O . ARG A 1 90 ? 14.586 -11.094 5.191 1 98.62 90 ARG A O 1
ATOM 700 N N . GLY A 1 91 ? 15.516 -10.312 3.34 1 98.19 91 GLY A N 1
ATOM 701 C CA . GLY A 1 91 ? 15.688 -8.984 3.906 1 98.19 91 GLY A CA 1
ATOM 702 C C . GLY A 1 91 ? 14.375 -8.328 4.301 1 98.19 91 GLY A C 1
ATOM 703 O O . GLY A 1 91 ? 14.297 -7.672 5.34 1 98.19 91 GLY A O 1
ATOM 704 N N . TRP A 1 92 ? 13.367 -8.484 3.463 1 97.69 92 TRP A N 1
ATOM 705 C CA . TRP A 1 92 ? 12.039 -7.977 3.779 1 97.69 92 TRP A CA 1
ATOM 706 C C . TRP A 1 92 ? 11.477 -8.648 5.027 1 97.69 92 TRP A C 1
ATOM 708 O O . TRP A 1 92 ? 10.961 -7.977 5.926 1 97.69 92 TRP A O 1
ATOM 718 N N . VAL A 1 93 ? 11.578 -9.961 5.09 1 98.75 93 VAL A N 1
ATOM 719 C CA . VAL A 1 93 ? 11.055 -10.734 6.211 1 98.75 93 VAL A CA 1
ATOM 720 C C . VAL A 1 93 ? 11.773 -10.344 7.496 1 98.75 93 VAL A C 1
ATOM 722 O O . VAL A 1 93 ? 11.156 -10.258 8.562 1 98.75 93 VAL A O 1
ATOM 725 N N . ASP A 1 94 ? 13.055 -10.094 7.383 1 98.44 94 ASP A N 1
ATOM 726 C CA . ASP A 1 94 ? 13.852 -9.711 8.547 1 98.44 94 ASP A CA 1
ATOM 727 C C . ASP A 1 94 ? 13.359 -8.391 9.133 1 98.44 94 ASP A C 1
ATOM 729 O O . ASP A 1 94 ? 13.602 -8.094 10.305 1 98.44 94 ASP A O 1
ATOM 733 N N . GLN A 1 95 ? 12.695 -7.605 8.344 1 97.5 95 GLN A N 1
ATOM 734 C CA . GLN A 1 95 ? 12.203 -6.305 8.789 1 97.5 95 GLN A CA 1
ATOM 735 C C . GLN A 1 95 ? 10.711 -6.371 9.133 1 97.5 95 GLN A C 1
ATOM 737 O O . GLN A 1 95 ? 10.047 -5.336 9.219 1 97.5 95 GLN A O 1
ATOM 742 N N . ARG A 1 96 ? 10.172 -7.559 9.398 1 98.5 96 ARG A N 1
ATOM 743 C CA . ARG A 1 96 ? 8.734 -7.77 9.516 1 98.5 96 ARG A CA 1
ATOM 744 C C . ARG A 1 96 ? 8.18 -7.062 10.75 1 98.5 96 ARG A C 1
ATOM 746 O O . ARG A 1 96 ? 7.047 -6.574 10.734 1 98.5 96 ARG A O 1
ATOM 753 N N . GLU A 1 97 ? 8.945 -6.961 11.828 1 98.25 97 GLU A N 1
ATOM 754 C CA . GLU A 1 97 ? 8.469 -6.27 13.016 1 98.25 97 GLU A CA 1
ATOM 755 C C . GLU A 1 97 ? 8.297 -4.777 12.758 1 98.25 97 GLU A C 1
ATOM 757 O O . GLU A 1 97 ? 7.312 -4.176 13.203 1 98.25 97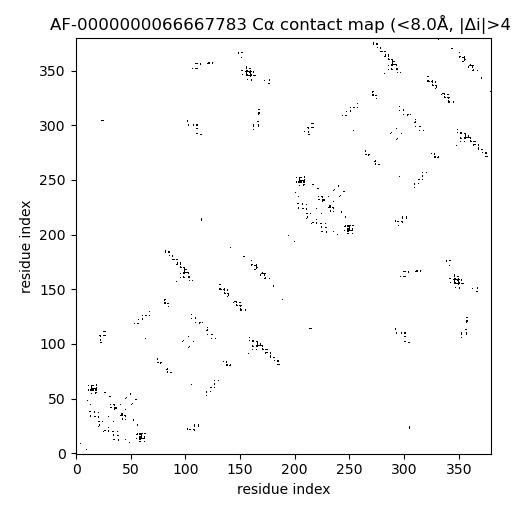 GLU A O 1
ATOM 762 N N . THR A 1 98 ? 9.25 -4.215 12.055 1 96.69 98 THR A N 1
ATOM 763 C CA . THR A 1 98 ? 9.156 -2.812 11.672 1 96.69 98 THR A CA 1
ATOM 764 C C . THR A 1 98 ? 7.957 -2.58 10.758 1 96.69 98 THR A C 1
ATOM 766 O O . THR A 1 98 ? 7.203 -1.623 10.945 1 96.69 98 THR A O 1
ATOM 769 N N . ALA A 1 99 ? 7.793 -3.477 9.789 1 97.06 99 ALA A N 1
ATOM 770 C CA . ALA A 1 99 ? 6.656 -3.371 8.883 1 97.06 99 ALA A CA 1
ATOM 771 C C . ALA A 1 99 ? 5.336 -3.434 9.641 1 97.06 99 ALA A C 1
ATOM 773 O O . ALA A 1 99 ? 4.391 -2.713 9.32 1 97.06 99 ALA A O 1
ATOM 774 N N . ALA A 1 100 ? 5.258 -4.285 10.672 1 97.25 100 ALA A N 1
ATOM 775 C CA . ALA A 1 100 ? 4.043 -4.418 11.477 1 97.25 100 ALA A CA 1
ATOM 776 C C . ALA A 1 100 ? 3.756 -3.133 12.25 1 97.25 100 ALA A C 1
ATOM 778 O O . ALA A 1 100 ? 2.596 -2.771 12.461 1 97.25 100 ALA A O 1
ATOM 779 N N . ARG A 1 101 ? 4.77 -2.447 12.594 1 95.19 101 ARG A N 1
ATOM 780 C CA . ARG A 1 101 ? 4.605 -1.276 13.453 1 95.19 101 ARG A CA 1
ATOM 781 C C . ARG A 1 101 ? 4.332 -0.025 12.625 1 95.19 101 ARG A C 1
ATOM 783 O O . ARG A 1 101 ? 3.492 0.799 12.992 1 95.19 101 ARG A O 1
ATOM 790 N N . ILE A 1 102 ? 5.082 0.099 11.453 1 95.19 102 ILE A N 1
ATOM 791 C CA . ILE A 1 102 ? 4.984 1.403 10.805 1 95.19 102 ILE A CA 1
ATOM 792 C C . ILE A 1 102 ? 4.93 1.228 9.289 1 95.19 102 ILE A C 1
ATOM 794 O O . ILE A 1 102 ? 5.035 2.203 8.539 1 95.19 102 ILE A O 1
ATOM 798 N N . GLY A 1 103 ? 4.789 0.008 8.734 1 95.94 103 GLY A N 1
ATOM 799 C CA . GLY A 1 103 ? 4.605 -0.226 7.309 1 95.94 103 GLY A CA 1
ATOM 800 C C . GLY A 1 103 ? 5.906 -0.179 6.527 1 95.94 103 GLY A C 1
ATOM 801 O O . GLY A 1 103 ? 6.988 -0.249 7.109 1 95.94 103 GLY A O 1
ATOM 802 N N . CYS A 1 104 ? 5.781 -0.114 5.27 1 96.25 104 CYS A N 1
ATOM 803 C CA . CYS A 1 104 ? 6.926 -0.041 4.367 1 96.25 104 CYS A CA 1
ATOM 804 C C . CYS A 1 104 ? 7.43 1.392 4.246 1 96.25 104 CYS A C 1
ATOM 806 O O . CYS A 1 104 ? 6.66 2.303 3.943 1 96.25 104 CYS A O 1
ATOM 808 N N . PRO A 1 105 ? 8.695 1.625 4.414 1 94.75 105 PRO A N 1
ATOM 809 C CA . PRO A 1 105 ? 9.211 2.994 4.359 1 94.75 105 PRO A CA 1
ATOM 810 C C . PRO A 1 105 ? 8.922 3.682 3.027 1 94.75 105 PRO A C 1
ATOM 812 O O . PRO A 1 105 ? 8.438 4.82 3.008 1 94.75 105 PRO A O 1
ATOM 815 N N . SER A 1 106 ? 9.18 2.977 1.948 1 95.75 106 SER A N 1
ATOM 816 C CA . SER A 1 106 ? 8.992 3.6 0.642 1 95.75 106 SER A CA 1
ATOM 817 C C . SER A 1 106 ? 7.516 3.648 0.263 1 95.75 106 SER A C 1
ATOM 819 O O . SER A 1 106 ? 7.047 4.637 -0.303 1 95.75 106 SER A O 1
ATOM 821 N N . GLY A 1 107 ? 6.777 2.555 0.591 1 95.69 107 GLY A N 1
ATOM 822 C CA . GLY A 1 107 ? 5.363 2.525 0.263 1 95.69 107 GLY A CA 1
ATOM 823 C C . GLY A 1 107 ? 4.555 3.576 1.001 1 95.69 107 GLY A C 1
ATOM 824 O O . GLY A 1 107 ? 3.66 4.199 0.425 1 95.69 107 GLY A O 1
ATOM 825 N N . THR A 1 108 ? 4.84 3.768 2.244 1 93.81 108 THR A N 1
ATOM 826 C CA . THR A 1 108 ? 4.172 4.785 3.045 1 93.81 108 THR A CA 1
ATOM 827 C C . THR A 1 108 ? 4.457 6.18 2.492 1 93.81 108 THR A C 1
ATOM 829 O O . THR A 1 108 ? 3.541 6.996 2.346 1 93.81 108 THR A O 1
ATOM 832 N N . LEU A 1 109 ? 5.715 6.453 2.174 1 94.56 109 LEU A N 1
ATOM 833 C CA . LEU A 1 109 ? 6.098 7.75 1.623 1 94.56 109 LEU A CA 1
ATOM 834 C C . LEU A 1 109 ? 5.422 7.988 0.277 1 94.56 109 LEU A C 1
ATOM 836 O O . LEU A 1 109 ? 4.969 9.102 -0.005 1 94.56 109 LEU A O 1
ATOM 840 N N . ALA A 1 110 ? 5.387 6.934 -0.549 1 95.56 110 ALA A N 1
ATOM 841 C CA . ALA A 1 110 ? 4.742 7.035 -1.856 1 95.56 110 ALA A CA 1
ATOM 842 C C . ALA A 1 110 ? 3.277 7.438 -1.716 1 95.56 110 ALA A C 1
ATOM 844 O O . ALA A 1 110 ? 2.797 8.32 -2.432 1 95.56 110 ALA A O 1
ATOM 845 N N . THR A 1 111 ? 2.609 6.828 -0.788 1 93.62 111 THR A N 1
ATOM 846 C CA . THR A 1 111 ? 1.2 7.117 -0.548 1 93.62 111 THR A CA 1
ATOM 847 C C . THR A 1 111 ? 1.014 8.562 -0.086 1 93.62 111 THR A C 1
ATOM 849 O O . THR A 1 111 ? 0.071 9.234 -0.505 1 93.62 111 THR A O 1
ATOM 852 N N . GLU A 1 112 ? 1.876 9.031 0.714 1 90.75 112 GLU A N 1
ATOM 853 C CA . GLU A 1 112 ? 1.777 10.391 1.247 1 90.75 112 GLU A CA 1
ATOM 854 C C . GLU A 1 112 ? 2.082 11.43 0.173 1 90.75 112 GLU A C 1
ATOM 856 O O . GLU A 1 112 ? 1.466 12.492 0.141 1 90.75 112 GLU A O 1
ATOM 861 N N . LEU A 1 113 ? 3.027 11.148 -0.675 1 91.81 113 LEU A N 1
ATOM 862 C CA . LEU A 1 113 ? 3.484 12.117 -1.665 1 91.81 113 LEU A CA 1
ATOM 863 C C . LEU A 1 113 ? 2.545 12.148 -2.865 1 91.81 113 LEU A C 1
ATOM 865 O O . LEU A 1 113 ? 2.584 13.094 -3.662 1 91.81 113 LEU A O 1
ATOM 869 N N . ASP A 1 114 ? 1.791 11.109 -3.033 1 86.69 114 ASP A N 1
ATOM 870 C CA . ASP A 1 114 ? 0.953 10.984 -4.223 1 86.69 114 ASP A CA 1
ATOM 871 C C . ASP A 1 114 ? -0.054 12.133 -4.305 1 86.69 114 ASP A C 1
ATOM 873 O O . ASP A 1 114 ? -0.563 12.438 -5.387 1 86.69 114 ASP A O 1
ATOM 877 N N . LYS A 1 115 ? -0.343 12.75 -3.23 1 77.06 115 LYS A N 1
ATOM 878 C CA . LYS A 1 115 ? -1.376 13.781 -3.152 1 77.06 115 LYS A CA 1
ATOM 879 C C . LYS A 1 115 ? -0.777 15.172 -3.312 1 77.06 115 LYS A C 1
ATOM 881 O O . LYS A 1 115 ? -1.491 16.172 -3.23 1 77.06 115 LYS A O 1
ATOM 886 N N . ARG A 1 116 ? 0.458 15.094 -3.592 1 76.12 116 ARG A N 1
ATOM 887 C CA . ARG A 1 116 ? 1.157 16.359 -3.748 1 76.12 116 ARG A CA 1
ATOM 888 C C . ARG A 1 116 ? 1.438 16.656 -5.219 1 76.12 116 ARG A C 1
ATOM 890 O O . ARG A 1 116 ? 1.513 15.742 -6.039 1 76.12 116 ARG A O 1
ATOM 897 N N . SER A 1 117 ? 1.434 17.859 -5.574 1 70.25 117 SER A N 1
ATOM 898 C CA . SER A 1 117 ? 1.66 18.266 -6.957 1 70.25 117 SER A CA 1
ATOM 899 C C . SER A 1 117 ? 3.035 18.906 -7.125 1 70.25 117 SER A C 1
ATOM 901 O O . SER A 1 117 ? 3.26 19.672 -8.07 1 70.25 117 SER A O 1
ATOM 903 N N . ASP A 1 118 ? 3.969 18.562 -6.336 1 77.62 118 ASP A N 1
ATOM 904 C CA . ASP A 1 118 ? 5.219 19.312 -6.34 1 77.62 118 ASP A CA 1
ATOM 905 C C . ASP A 1 118 ? 6.34 18.5 -7 1 77.62 118 ASP A C 1
ATOM 907 O O . ASP A 1 118 ? 7.496 18.938 -7.012 1 77.62 118 ASP A O 1
ATOM 911 N N . GLY A 1 119 ? 6.027 17.312 -7.465 1 86.75 119 GLY A N 1
ATOM 912 C CA . GLY A 1 119 ? 6.98 16.531 -8.234 1 86.75 119 GLY A CA 1
ATOM 913 C C . GLY A 1 119 ? 7.801 15.586 -7.387 1 86.75 119 GLY A C 1
ATOM 914 O O . GLY A 1 119 ? 8.547 14.758 -7.914 1 86.75 119 GLY A O 1
ATOM 915 N N . LEU A 1 120 ? 7.781 15.688 -6.062 1 91.88 120 LEU A N 1
ATOM 916 C CA . LEU A 1 120 ? 8.523 14.812 -5.16 1 91.88 120 LEU A CA 1
ATOM 917 C C . LEU A 1 120 ? 8.062 13.367 -5.305 1 91.88 120 LEU A C 1
ATOM 919 O O . LEU A 1 120 ? 8.852 12.438 -5.133 1 91.88 120 LEU A O 1
ATOM 923 N N . ASP A 1 121 ? 6.863 13.242 -5.68 1 93.38 121 ASP A N 1
ATOM 924 C CA . ASP A 1 121 ? 6.324 11.914 -5.938 1 93.38 121 ASP A CA 1
ATOM 925 C C . ASP A 1 121 ? 7.043 11.242 -7.105 1 93.38 121 ASP A C 1
ATOM 927 O O . ASP A 1 121 ? 7.328 10.047 -7.059 1 93.38 121 ASP A O 1
ATOM 931 N N . ARG A 1 122 ? 7.43 11.977 -8.086 1 94.38 122 ARG A N 1
ATOM 932 C CA . ARG A 1 122 ? 8.109 11.43 -9.258 1 94.38 122 ARG A CA 1
ATOM 933 C C . ARG A 1 122 ? 9.531 11 -8.922 1 94.38 122 ARG A C 1
ATOM 935 O O . ARG A 1 122 ? 10.031 10.016 -9.469 1 94.38 122 ARG A O 1
ATOM 942 N N . GLU A 1 123 ? 10.141 11.758 -8.062 1 96 123 GLU A N 1
ATOM 943 C CA . GLU A 1 123 ? 11.492 11.391 -7.641 1 96 123 GLU A CA 1
ATOM 944 C C . GLU A 1 123 ? 11.5 10.07 -6.887 1 96 123 GLU A C 1
ATOM 946 O O . GLU A 1 123 ? 12.367 9.219 -7.113 1 96 123 GLU A O 1
ATOM 951 N N . LEU A 1 124 ? 10.586 9.922 -6.02 1 96.75 124 LEU A N 1
ATOM 952 C CA . LEU A 1 124 ? 10.492 8.656 -5.305 1 96.75 124 LEU A CA 1
ATOM 953 C C . LEU A 1 124 ? 10.148 7.52 -6.258 1 96.75 124 LEU A C 1
ATOM 955 O O . LEU A 1 124 ? 10.672 6.41 -6.125 1 96.75 124 LEU A O 1
ATOM 959 N N . ALA A 1 125 ? 9.281 7.797 -7.234 1 97.56 125 ALA A N 1
ATOM 960 C CA . ALA A 1 125 ? 8.906 6.805 -8.242 1 97.56 125 ALA A CA 1
ATOM 961 C C . ALA A 1 125 ? 10.133 6.301 -8.992 1 97.56 125 ALA A C 1
ATOM 963 O O . ALA A 1 125 ? 10.219 5.113 -9.328 1 97.56 125 ALA A O 1
ATOM 964 N N . GLU A 1 126 ? 11.016 7.156 -9.242 1 97.81 126 GLU A N 1
ATOM 965 C CA . GLU A 1 126 ? 12.234 6.773 -9.945 1 97.81 126 GLU A CA 1
ATOM 966 C C . GLU A 1 126 ? 13.07 5.805 -9.117 1 97.81 126 GLU A C 1
ATOM 968 O O . GLU A 1 126 ? 13.68 4.879 -9.656 1 97.81 126 GLU A O 1
ATOM 973 N N . VAL A 1 127 ? 13.117 6.055 -7.824 1 98.12 127 VAL A N 1
ATOM 974 C CA . VAL A 1 127 ? 13.836 5.148 -6.938 1 98.12 127 VAL A CA 1
ATOM 975 C C . VAL A 1 127 ? 13.172 3.771 -6.953 1 98.12 127 VAL A C 1
ATOM 977 O O . VAL A 1 127 ? 13.852 2.75 -7.066 1 98.12 127 VAL A O 1
ATOM 980 N N . MET A 1 128 ? 11.93 3.719 -6.879 1 98.25 128 MET A N 1
ATOM 981 C CA . MET A 1 128 ? 11.188 2.457 -6.898 1 98.25 128 MET A CA 1
ATOM 982 C C . MET A 1 128 ? 11.32 1.769 -8.25 1 98.25 128 MET A C 1
ATOM 984 O O . MET A 1 128 ? 11.414 0.542 -8.32 1 98.25 128 MET A O 1
ATOM 988 N N . ARG A 1 129 ? 11.359 2.562 -9.305 1 98.5 129 ARG A N 1
ATOM 989 C CA . ARG A 1 129 ? 11.547 2.016 -10.641 1 98.5 129 ARG A CA 1
ATOM 990 C C . ARG A 1 129 ? 12.898 1.32 -10.766 1 98.5 129 ARG A C 1
ATOM 992 O O . ARG A 1 129 ? 13.008 0.279 -11.414 1 98.5 129 ARG A O 1
ATOM 999 N N . ARG A 1 130 ? 13.867 1.904 -10.172 1 98.62 130 ARG A N 1
ATOM 1000 C CA . ARG A 1 130 ? 15.195 1.296 -10.203 1 98.62 130 ARG A CA 1
ATOM 1001 C C . ARG A 1 130 ? 15.172 -0.09 -9.57 1 98.62 130 ARG A C 1
ATOM 1003 O O . ARG A 1 130 ? 15.82 -1.015 -10.062 1 98.62 130 ARG A O 1
ATOM 1010 N N . LEU A 1 131 ? 14.453 -0.214 -8.453 1 98.75 131 LEU A N 1
ATOM 1011 C CA . LEU A 1 131 ? 14.336 -1.52 -7.812 1 98.75 131 LEU A CA 1
ATOM 1012 C C . LEU A 1 131 ? 13.594 -2.5 -8.711 1 98.75 131 LEU A C 1
ATOM 1014 O O . LEU A 1 131 ? 14.016 -3.646 -8.875 1 98.75 131 LEU A O 1
ATOM 1018 N N . VAL A 1 132 ? 12.516 -2.072 -9.328 1 98.88 132 VAL A N 1
ATOM 1019 C CA . VAL A 1 132 ? 11.734 -2.908 -10.227 1 98.88 132 VAL A CA 1
ATOM 1020 C C . VAL A 1 132 ? 12.602 -3.359 -11.398 1 98.88 132 VAL A C 1
ATOM 1022 O O . VAL A 1 132 ? 12.594 -4.535 -11.773 1 98.88 132 VAL A O 1
ATOM 1025 N N . ASP A 1 133 ? 13.32 -2.396 -11.961 1 98.81 133 ASP A N 1
ATOM 1026 C CA . ASP A 1 133 ? 14.195 -2.703 -13.086 1 98.81 133 ASP A CA 1
ATOM 1027 C C . ASP A 1 133 ? 15.258 -3.73 -12.695 1 98.81 133 ASP A C 1
ATOM 1029 O O . ASP A 1 133 ? 15.555 -4.648 -13.461 1 98.81 133 ASP A O 1
ATOM 1033 N N . TRP A 1 134 ? 15.836 -3.52 -11.539 1 98.88 134 TRP A N 1
ATOM 1034 C CA . TRP A 1 134 ? 16.844 -4.469 -11.078 1 98.88 134 TRP A CA 1
ATOM 1035 C C . TRP A 1 134 ? 16.25 -5.863 -10.914 1 98.88 134 TRP A C 1
ATOM 1037 O O . TRP A 1 134 ? 16.844 -6.852 -11.344 1 98.88 134 TRP A O 1
ATOM 1047 N N . VAL A 1 135 ? 15.078 -6.012 -10.312 1 98.94 135 VAL A N 1
ATOM 1048 C CA . VAL A 1 135 ? 14.398 -7.289 -10.133 1 98.94 135 VAL A CA 1
ATOM 1049 C C . VAL A 1 135 ? 14.102 -7.914 -11.492 1 98.94 135 VAL A C 1
ATOM 1051 O O . VAL A 1 135 ? 14.266 -9.125 -11.68 1 98.94 135 VAL A O 1
ATOM 1054 N N . GLU A 1 136 ? 13.656 -7.094 -12.422 1 98.88 136 GLU A N 1
ATOM 1055 C CA . GLU A 1 136 ? 13.398 -7.566 -13.781 1 98.88 136 GLU A CA 1
ATOM 1056 C C . GLU A 1 136 ? 14.656 -8.188 -14.391 1 98.88 136 GLU A C 1
ATOM 1058 O O . GLU A 1 136 ? 14.586 -9.234 -15.039 1 98.88 136 GLU A O 1
ATOM 1063 N N . GLU A 1 137 ? 15.727 -7.523 -14.18 1 98.81 137 GLU A N 1
ATOM 1064 C CA . GLU A 1 137 ? 17 -8.023 -14.695 1 98.81 137 GLU A CA 1
ATOM 1065 C C . GLU A 1 137 ? 17.328 -9.398 -14.117 1 98.81 137 GLU A C 1
ATOM 1067 O O . GLU A 1 137 ? 17.875 -10.258 -14.812 1 98.81 137 GLU A O 1
ATOM 1072 N N . GLN A 1 138 ? 17.031 -9.602 -12.82 1 98.81 138 GLN A N 1
ATOM 1073 C CA . GLN A 1 138 ? 17.281 -10.906 -12.211 1 98.81 138 GLN A CA 1
ATOM 1074 C C . GLN A 1 138 ? 16.422 -11.984 -12.859 1 98.81 138 GLN A C 1
ATOM 1076 O O . GLN A 1 138 ? 16.922 -13.07 -13.18 1 98.81 138 GLN A O 1
ATOM 1081 N N . PHE A 1 139 ? 15.141 -11.719 -13.07 1 98.75 139 PHE A N 1
ATOM 1082 C CA . PHE A 1 139 ? 14.266 -12.703 -13.703 1 98.75 139 PHE A CA 1
ATOM 1083 C C . PHE A 1 139 ? 14.695 -12.977 -15.133 1 98.75 139 PHE A C 1
ATOM 1085 O O . PHE A 1 139 ? 14.633 -14.117 -15.602 1 98.75 139 PHE A O 1
ATOM 1092 N N . ALA A 1 140 ? 15.094 -11.898 -15.844 1 98.62 140 ALA A N 1
ATOM 1093 C CA . ALA A 1 140 ? 15.609 -12.078 -17.203 1 98.62 140 ALA A CA 1
ATOM 1094 C C . ALA A 1 140 ? 16.844 -12.977 -17.203 1 98.62 140 ALA A C 1
ATOM 1096 O O . ALA A 1 140 ? 16.984 -13.844 -18.078 1 98.62 140 ALA A O 1
ATOM 1097 N N . ALA A 1 141 ? 17.688 -12.773 -16.234 1 98.12 141 ALA A N 1
ATOM 1098 C CA . ALA A 1 141 ? 18.906 -13.578 -16.109 1 98.12 141 ALA A CA 1
ATOM 1099 C C . ALA A 1 141 ? 18.562 -15.039 -15.805 1 98.12 141 ALA A C 1
ATOM 1101 O O . ALA A 1 141 ? 19.359 -15.938 -16.078 1 98.12 141 ALA A O 1
ATOM 1102 N N . MET A 1 142 ? 17.422 -15.32 -15.234 1 97.94 142 MET A N 1
ATOM 1103 C CA . MET A 1 142 ? 16.953 -16.672 -14.977 1 97.94 142 MET A CA 1
ATOM 1104 C C . MET A 1 142 ? 16.328 -17.281 -16.234 1 97.94 142 MET A C 1
ATOM 1106 O O . MET A 1 142 ? 15.852 -18.422 -16.203 1 97.94 142 MET A O 1
ATOM 1110 N N . GLY A 1 143 ? 16.234 -16.5 -17.297 1 97.62 143 GLY A N 1
ATOM 1111 C CA . GLY A 1 143 ? 15.742 -17 -18.578 1 97.62 143 GLY A CA 1
ATOM 1112 C C . GLY A 1 143 ? 14.258 -16.781 -18.766 1 97.62 143 GLY A C 1
ATOM 1113 O O . GLY A 1 143 ? 13.641 -17.406 -19.625 1 97.62 143 GLY A O 1
ATOM 1114 N N . ARG A 1 144 ? 13.688 -15.922 -18 1 97.75 144 ARG A N 1
ATOM 1115 C CA . ARG A 1 144 ? 12.242 -15.719 -18.062 1 97.75 144 ARG A CA 1
ATOM 1116 C C . ARG A 1 144 ? 11.883 -14.664 -19.109 1 97.75 144 ARG A C 1
ATOM 1118 O O . ARG A 1 144 ? 12.297 -13.508 -18.984 1 97.75 144 ARG A O 1
ATOM 1125 N N . ALA A 1 145 ? 11.023 -15.047 -20.047 1 97.5 145 ALA A N 1
ATOM 1126 C CA . ALA A 1 145 ? 10.57 -14.117 -21.078 1 97.5 145 ALA A CA 1
ATOM 1127 C C . ALA A 1 145 ? 9.57 -13.109 -20.516 1 97.5 145 ALA A C 1
ATOM 1129 O O . ALA A 1 145 ? 9.383 -12.031 -21.078 1 97.5 145 ALA A O 1
ATOM 1130 N N . ASP A 1 146 ? 8.906 -13.5 -19.438 1 97.81 146 ASP A N 1
ATOM 1131 C CA . ASP A 1 146 ? 7.906 -12.641 -18.797 1 97.81 146 ASP A CA 1
ATOM 1132 C C . ASP A 1 146 ? 8.5 -11.914 -17.594 1 97.81 146 ASP A C 1
ATOM 1134 O O . ASP A 1 146 ? 7.812 -11.703 -16.594 1 97.81 146 ASP A O 1
ATOM 1138 N N . ALA A 1 147 ? 9.797 -11.523 -17.656 1 98.5 147 ALA A N 1
ATOM 1139 C CA . ALA A 1 147 ? 10.562 -10.938 -16.562 1 98.5 147 ALA A CA 1
ATOM 1140 C C . ALA A 1 147 ? 9.914 -9.648 -16.062 1 98.5 147 ALA A C 1
ATOM 1142 O O . ALA A 1 147 ? 9.875 -9.391 -14.859 1 98.5 147 ALA A O 1
ATOM 1143 N N . ALA A 1 148 ? 9.398 -8.867 -16.953 1 98.5 148 ALA A N 1
ATOM 1144 C CA . ALA A 1 148 ? 8.789 -7.594 -16.578 1 98.5 148 ALA A CA 1
ATOM 1145 C C . ALA A 1 148 ? 7.559 -7.809 -15.711 1 98.5 148 ALA A C 1
ATOM 1147 O O . ALA A 1 148 ? 7.391 -7.145 -14.688 1 98.5 148 ALA A O 1
ATOM 1148 N N . GLU A 1 149 ? 6.754 -8.742 -16.094 1 98.25 149 GLU A N 1
ATOM 1149 C CA . GLU A 1 149 ? 5.551 -9.07 -15.336 1 98.25 149 GLU A CA 1
ATOM 1150 C C . GLU A 1 149 ? 5.898 -9.641 -13.969 1 98.25 149 GLU A C 1
ATOM 1152 O O . GLU A 1 149 ? 5.273 -9.281 -12.961 1 98.25 149 GLU A O 1
ATOM 1157 N N . LEU A 1 150 ? 6.887 -10.469 -13.953 1 98.56 150 LEU A N 1
ATOM 1158 C CA . LEU A 1 150 ? 7.305 -11.109 -12.711 1 98.56 150 LEU A CA 1
ATOM 1159 C C . LEU A 1 150 ? 7.895 -10.094 -11.742 1 98.56 150 LEU A C 1
ATOM 1161 O O . LEU A 1 150 ? 7.676 -10.18 -10.531 1 98.56 150 LEU A O 1
ATOM 1165 N N . ALA A 1 151 ? 8.633 -9.141 -12.258 1 98.94 151 ALA A N 1
ATOM 1166 C CA . ALA A 1 151 ? 9.25 -8.109 -11.422 1 98.94 151 ALA A CA 1
ATOM 1167 C C . ALA A 1 151 ? 8.188 -7.258 -10.734 1 98.94 151 ALA A C 1
ATOM 1169 O O . ALA A 1 151 ? 8.258 -7.016 -9.523 1 98.94 151 ALA A O 1
ATOM 1170 N N . ILE A 1 152 ? 7.188 -6.887 -11.5 1 98.88 152 ILE A N 1
ATOM 1171 C CA . ILE A 1 152 ? 6.09 -6.094 -10.953 1 98.88 152 ILE A CA 1
ATOM 1172 C C . ILE A 1 152 ? 5.34 -6.914 -9.906 1 98.88 152 ILE A C 1
ATOM 1174 O O . ILE A 1 152 ? 5.027 -6.41 -8.82 1 98.88 152 ILE A O 1
ATOM 1178 N N . ALA A 1 153 ? 5.082 -8.172 -10.195 1 98.81 153 ALA A N 1
ATOM 1179 C CA . ALA A 1 153 ? 4.359 -9.039 -9.273 1 98.81 153 ALA A CA 1
ATOM 1180 C C . ALA A 1 153 ? 5.105 -9.18 -7.945 1 98.81 153 ALA A C 1
ATOM 1182 O O . ALA A 1 153 ? 4.496 -9.117 -6.875 1 98.81 153 ALA A O 1
ATOM 1183 N N . LEU A 1 154 ? 6.438 -9.328 -8.008 1 98.88 154 LEU A N 1
ATOM 1184 C CA . LEU A 1 154 ? 7.223 -9.516 -6.793 1 98.88 154 LEU A CA 1
ATOM 1185 C C . LEU A 1 154 ? 7.219 -8.25 -5.945 1 98.88 154 LEU A C 1
ATOM 1187 O O . LEU A 1 154 ? 6.996 -8.305 -4.734 1 98.88 154 LEU A O 1
ATOM 1191 N N . ILE A 1 155 ? 7.434 -7.102 -6.566 1 98.88 155 ILE A N 1
ATOM 1192 C CA . ILE A 1 155 ? 7.48 -5.844 -5.832 1 98.88 155 ILE A CA 1
ATOM 1193 C C . ILE A 1 155 ? 6.094 -5.504 -5.297 1 98.88 155 ILE A C 1
ATOM 1195 O O . ILE A 1 155 ? 5.957 -5.008 -4.176 1 98.88 155 ILE A O 1
ATOM 1199 N N . ALA A 1 156 ? 5.078 -5.801 -6.078 1 98.81 156 ALA A N 1
ATOM 1200 C CA . ALA A 1 156 ? 3.711 -5.602 -5.609 1 98.81 156 ALA A CA 1
ATOM 1201 C C . ALA A 1 156 ? 3.412 -6.477 -4.398 1 98.81 156 ALA A C 1
ATOM 1203 O O . ALA A 1 156 ? 2.801 -6.02 -3.43 1 98.81 156 ALA A O 1
ATOM 1204 N N . ALA A 1 157 ? 3.844 -7.711 -4.457 1 98.75 157 ALA A N 1
ATOM 1205 C CA . ALA A 1 157 ? 3.629 -8.617 -3.336 1 98.75 157 ALA A CA 1
ATOM 1206 C C . ALA A 1 157 ? 4.246 -8.062 -2.055 1 98.75 157 ALA A C 1
ATOM 1208 O O . ALA A 1 157 ? 3.613 -8.086 -0.996 1 98.75 157 ALA A O 1
ATOM 1209 N N . TYR A 1 158 ? 5.422 -7.578 -2.186 1 98.56 158 TYR A N 1
ATOM 1210 C CA . TYR A 1 158 ? 6.105 -7.027 -1.021 1 98.56 158 TYR A CA 1
ATOM 1211 C C . TYR A 1 158 ? 5.371 -5.805 -0.483 1 98.56 158 TYR A C 1
ATOM 1213 O O . TYR A 1 158 ? 5.129 -5.699 0.722 1 98.56 158 TYR A O 1
ATOM 1221 N N . GLN A 1 159 ? 5.09 -4.863 -1.328 1 98.56 159 GLN A N 1
ATOM 1222 C CA . GLN A 1 159 ? 4.398 -3.654 -0.894 1 98.56 159 GLN A CA 1
ATOM 1223 C C . GLN A 1 159 ? 3.051 -3.986 -0.262 1 98.56 159 GLN A C 1
ATOM 1225 O O . GLN A 1 159 ? 2.703 -3.449 0.791 1 98.56 159 GLN A O 1
ATOM 1230 N N . GLY A 1 160 ? 2.324 -4.895 -0.911 1 98.75 160 GLY A N 1
ATOM 1231 C CA . GLY A 1 160 ? 1.016 -5.273 -0.403 1 98.75 160 GLY A CA 1
ATOM 1232 C C . GLY A 1 160 ? 1.081 -6 0.927 1 98.75 160 GLY A C 1
ATOM 1233 O O . GLY A 1 160 ? 0.302 -5.711 1.838 1 98.75 160 GLY A O 1
ATOM 1234 N N . ILE A 1 161 ? 1.999 -6.91 1.092 1 98.88 161 ILE A N 1
ATOM 1235 C CA . ILE A 1 161 ? 2.076 -7.668 2.336 1 98.88 161 ILE A CA 1
ATOM 1236 C C . ILE A 1 161 ? 2.576 -6.762 3.461 1 98.88 161 ILE A C 1
ATOM 1238 O O . ILE A 1 161 ? 2.176 -6.918 4.617 1 98.88 161 ILE A O 1
ATOM 1242 N N . SER A 1 162 ? 3.451 -5.809 3.094 1 98.62 162 SER A N 1
ATOM 1243 C CA . SER A 1 162 ? 3.846 -4.82 4.094 1 98.62 162 SER A CA 1
ATOM 1244 C C . SER A 1 162 ? 2.637 -4.051 4.613 1 98.62 162 SER A C 1
ATOM 1246 O O . SER A 1 162 ? 2.492 -3.854 5.82 1 98.62 162 SER A O 1
ATOM 1248 N N . LEU A 1 163 ? 1.785 -3.648 3.719 1 98.38 163 LEU A N 1
ATOM 1249 C CA . LEU A 1 163 ? 0.578 -2.926 4.102 1 98.38 163 LEU A CA 1
ATOM 1250 C C . LEU A 1 163 ? -0.313 -3.785 4.992 1 98.38 163 LEU A C 1
ATOM 1252 O O . LEU A 1 163 ? -0.797 -3.324 6.027 1 98.38 163 LEU A O 1
ATOM 1256 N N . LEU A 1 164 ? -0.531 -5.031 4.621 1 98.69 164 LEU A N 1
ATOM 1257 C CA . LEU A 1 164 ? -1.394 -5.91 5.406 1 98.69 164 LEU A CA 1
ATOM 1258 C C . LEU A 1 164 ? -0.77 -6.211 6.766 1 98.69 164 LEU A C 1
ATOM 1260 O O . LEU A 1 164 ? -1.472 -6.258 7.777 1 98.69 164 LEU A O 1
ATOM 1264 N N . THR A 1 165 ? 0.542 -6.457 6.758 1 98.69 165 THR A N 1
ATOM 1265 C CA . THR A 1 165 ? 1.266 -6.684 8.008 1 98.69 165 THR A CA 1
ATOM 1266 C C . THR A 1 165 ? 1.075 -5.512 8.961 1 98.69 165 THR A C 1
ATOM 1268 O O . THR A 1 165 ? 0.848 -5.711 10.156 1 98.69 165 THR A O 1
ATOM 1271 N N . ASN A 1 166 ? 1.142 -4.367 8.422 1 97.88 166 ASN A N 1
ATOM 1272 C CA . ASN A 1 166 ? 0.937 -3.156 9.219 1 97.88 166 ASN A CA 1
ATOM 1273 C C . ASN A 1 166 ? -0.515 -3.021 9.664 1 97.88 166 ASN A C 1
ATOM 1275 O O . ASN A 1 166 ? -0.783 -2.777 10.844 1 97.88 166 ASN A O 1
ATOM 1279 N N . THR A 1 167 ? -1.432 -3.193 8.781 1 97.62 167 THR A N 1
ATOM 1280 C CA . THR A 1 167 ? -2.861 -3.041 9.031 1 97.62 167 THR A CA 1
ATOM 1281 C C . THR A 1 167 ? -3.32 -3.992 10.133 1 97.62 167 THR A C 1
ATOM 1283 O O . THR A 1 167 ? -4.098 -3.609 11.008 1 97.62 167 THR A O 1
ATOM 1286 N N . PHE A 1 168 ? -2.77 -5.18 10.102 1 97.88 168 PHE A N 1
ATOM 1287 C CA . PHE A 1 168 ? -3.227 -6.203 11.031 1 97.88 168 PHE A CA 1
ATOM 1288 C C . PHE A 1 168 ? -2.273 -6.316 12.219 1 97.88 168 PHE A C 1
ATOM 1290 O O . PHE A 1 168 ? -2.506 -7.109 13.133 1 97.88 168 PHE A O 1
ATOM 1297 N N . ARG A 1 169 ? -1.195 -5.617 12.219 1 96.81 169 ARG A N 1
ATOM 1298 C CA . ARG A 1 169 ? -0.17 -5.648 13.258 1 96.81 169 ARG A CA 1
ATOM 1299 C C . ARG A 1 169 ? 0.305 -7.074 13.516 1 96.81 169 ARG A C 1
ATOM 1301 O O . ARG A 1 169 ? 0.433 -7.492 14.672 1 96.81 169 ARG A O 1
ATOM 1308 N N . ASP A 1 170 ? 0.5 -7.785 12.422 1 98.38 170 ASP A N 1
ATOM 1309 C CA . ASP A 1 170 ? 0.858 -9.195 12.5 1 98.38 170 ASP A CA 1
ATOM 1310 C C . ASP A 1 170 ? 2.074 -9.508 11.633 1 98.38 170 ASP A C 1
ATOM 1312 O O . ASP A 1 170 ? 1.933 -9.828 10.453 1 98.38 170 ASP A O 1
ATOM 1316 N N . PRO A 1 171 ? 3.293 -9.477 12.219 1 98.56 171 PRO A N 1
ATOM 1317 C CA . PRO A 1 171 ? 4.516 -9.695 11.445 1 98.56 171 PRO A CA 1
ATOM 1318 C C . PRO A 1 171 ? 4.59 -11.094 10.828 1 98.56 171 PRO A C 1
ATOM 1320 O O . PRO A 1 171 ? 5.344 -11.312 9.875 1 98.56 171 PRO A O 1
ATOM 1323 N N . ALA A 1 172 ? 3.799 -12.039 11.336 1 98.75 172 ALA A N 1
ATOM 1324 C CA . ALA A 1 172 ? 3.828 -13.398 10.805 1 98.75 172 ALA A CA 1
ATOM 1325 C C . ALA A 1 172 ? 3.326 -13.43 9.359 1 98.75 172 ALA A C 1
ATOM 1327 O O . ALA A 1 172 ? 3.711 -14.312 8.586 1 98.75 172 ALA A O 1
ATOM 1328 N N . LEU A 1 173 ? 2.477 -12.5 8.984 1 98.81 173 LEU A N 1
ATOM 1329 C CA . LEU A 1 173 ? 1.972 -12.438 7.617 1 98.81 173 LEU A CA 1
ATOM 1330 C C . LEU A 1 173 ? 3.113 -12.242 6.625 1 98.81 173 LEU A C 1
ATOM 1332 O O . LEU A 1 173 ? 3.148 -12.883 5.574 1 98.81 173 LEU A O 1
ATOM 1336 N N . MET A 1 174 ? 4.062 -11.336 6.973 1 98.75 174 MET A N 1
ATOM 1337 C CA . MET A 1 174 ? 5.215 -11.094 6.113 1 98.75 174 MET A CA 1
ATOM 1338 C C . MET A 1 174 ? 6.082 -12.344 5.996 1 98.75 174 MET A C 1
ATOM 1340 O O . MET A 1 174 ? 6.578 -12.664 4.914 1 98.75 174 MET A O 1
ATOM 1344 N N . ALA A 1 175 ? 6.27 -13.016 7.098 1 98.81 175 ALA A N 1
ATOM 1345 C CA . ALA A 1 175 ? 7.07 -14.234 7.086 1 98.81 175 ALA A CA 1
ATOM 1346 C C . ALA A 1 175 ? 6.43 -15.305 6.207 1 98.81 175 ALA A C 1
ATOM 1348 O O . ALA A 1 175 ? 7.105 -15.93 5.391 1 98.81 175 ALA A O 1
ATOM 1349 N N . THR A 1 176 ? 5.125 -15.484 6.359 1 98.75 176 THR A N 1
ATOM 1350 C CA . THR A 1 176 ? 4.387 -16.484 5.598 1 98.75 176 THR A CA 1
ATOM 1351 C C . THR A 1 176 ? 4.414 -16.156 4.105 1 98.75 176 THR A C 1
ATOM 1353 O O . THR A 1 176 ? 4.668 -17.031 3.277 1 98.75 176 THR A O 1
ATOM 1356 N N . GLU A 1 177 ? 4.172 -14.906 3.758 1 98.75 177 GLU A N 1
ATOM 1357 C CA . GLU A 1 177 ? 4.215 -14.508 2.354 1 98.75 177 GLU A CA 1
ATOM 1358 C C . GLU A 1 177 ? 5.629 -14.609 1.794 1 98.75 177 GLU A C 1
ATOM 1360 O O . GLU A 1 177 ? 5.82 -14.977 0.633 1 98.75 177 GLU A O 1
ATOM 1365 N N . GLY A 1 178 ? 6.629 -14.203 2.66 1 98.81 178 GLY A N 1
ATOM 1366 C CA . GLY A 1 178 ? 8.008 -14.375 2.234 1 98.81 178 GLY A CA 1
ATOM 1367 C C . GLY A 1 178 ? 8.344 -15.805 1.86 1 98.81 178 GLY A C 1
ATOM 1368 O O . GLY A 1 178 ? 8.984 -16.047 0.837 1 98.81 178 GLY A O 1
ATOM 1369 N N . ASP A 1 179 ? 7.902 -16.75 2.66 1 98.69 179 ASP A N 1
ATOM 1370 C CA . ASP A 1 179 ? 8.117 -18.172 2.371 1 98.69 179 ASP A CA 1
ATOM 1371 C C . ASP A 1 179 ? 7.43 -18.578 1.065 1 98.69 179 ASP A C 1
ATOM 1373 O O . ASP A 1 179 ? 8 -19.297 0.256 1 98.69 179 ASP A O 1
ATOM 1377 N N . ARG A 1 180 ? 6.266 -18.109 0.877 1 98.12 180 ARG A N 1
ATOM 1378 C CA . ARG A 1 180 ? 5.523 -18.422 -0.341 1 98.12 180 ARG A CA 1
ATOM 1379 C C . ARG A 1 180 ? 6.238 -17.859 -1.57 1 98.12 180 ARG A C 1
ATOM 1381 O O . ARG A 1 180 ? 6.34 -18.547 -2.594 1 98.12 180 ARG A O 1
ATOM 1388 N N . LEU A 1 181 ? 6.727 -16.625 -1.5 1 98.56 181 LEU A N 1
ATOM 1389 C CA . LEU A 1 181 ? 7.41 -15.992 -2.619 1 98.56 181 LEU A CA 1
ATOM 1390 C C . LEU A 1 181 ? 8.719 -16.719 -2.936 1 98.56 181 LEU A C 1
ATOM 1392 O O . LEU A 1 181 ? 9.094 -16.828 -4.102 1 98.56 181 LEU A O 1
ATOM 1396 N N . ALA A 1 182 ? 9.391 -17.156 -1.863 1 98.31 182 ALA A N 1
ATOM 1397 C CA . ALA A 1 182 ? 10.617 -17.938 -2.088 1 98.31 182 ALA A CA 1
ATOM 1398 C C . ALA A 1 182 ? 10.312 -19.219 -2.844 1 98.31 182 ALA A C 1
ATOM 1400 O O . ALA A 1 182 ? 11.039 -19.594 -3.775 1 98.31 182 ALA A O 1
ATOM 1401 N N . ARG A 1 183 ? 9.211 -19.938 -2.484 1 97.5 183 ARG A N 1
ATOM 1402 C CA . ARG A 1 183 ? 8.797 -21.141 -3.199 1 97.5 183 ARG A CA 1
ATOM 1403 C C . ARG A 1 183 ? 8.398 -20.812 -4.633 1 97.5 183 ARG A C 1
ATOM 1405 O O . ARG A 1 183 ? 8.664 -21.594 -5.551 1 97.5 183 ARG A O 1
ATOM 1412 N N . TRP A 1 184 ? 7.754 -19.688 -4.785 1 96.81 184 TRP A N 1
ATOM 1413 C CA . TRP A 1 184 ? 7.355 -19.234 -6.109 1 96.81 184 TRP A CA 1
ATOM 1414 C C . TRP A 1 184 ? 8.57 -19.016 -7.004 1 96.81 184 TRP A C 1
ATOM 1416 O O . TRP A 1 184 ? 8.602 -19.484 -8.148 1 96.81 184 TRP A O 1
ATOM 1426 N N . ILE A 1 185 ? 9.617 -18.359 -6.465 1 97.88 185 ILE A N 1
ATOM 1427 C C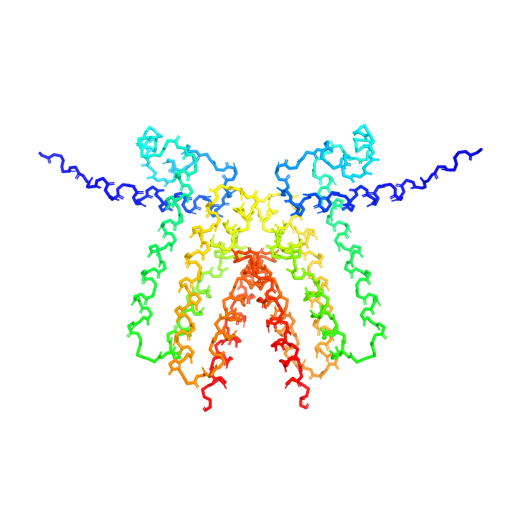A . ILE A 1 185 ? 10.852 -18.156 -7.219 1 97.88 185 ILE A CA 1
ATOM 1428 C C . ILE A 1 185 ? 11.445 -19.516 -7.613 1 97.88 185 ILE A C 1
ATOM 1430 O O . ILE A 1 185 ? 11.883 -19.703 -8.75 1 97.88 185 ILE A O 1
ATOM 1434 N N . ASP A 1 186 ? 11.422 -20.453 -6.695 1 96.88 186 ASP A N 1
ATOM 1435 C CA . ASP A 1 186 ? 11.945 -21.781 -6.965 1 96.88 186 ASP A CA 1
ATOM 1436 C C . ASP A 1 186 ? 11.172 -22.469 -8.086 1 96.88 186 ASP A C 1
ATOM 1438 O O . ASP A 1 186 ? 11.742 -23.234 -8.867 1 96.88 186 ASP A O 1
ATOM 1442 N N . SER A 1 187 ? 9.898 -22.203 -8.172 1 94.94 187 SER A N 1
ATOM 1443 C CA . SER A 1 187 ? 9.047 -22.844 -9.164 1 94.94 187 SER A CA 1
ATOM 1444 C C . SER A 1 187 ? 9.297 -22.281 -10.562 1 94.94 187 SER A C 1
ATOM 1446 O O . SER A 1 187 ? 8.883 -22.875 -11.562 1 94.94 187 SER A O 1
ATOM 1448 N N . LEU A 1 188 ? 9.945 -21.156 -10.648 1 94.19 188 LEU A N 1
ATOM 1449 C CA . LEU A 1 188 ? 10.188 -20.5 -11.93 1 94.19 188 LEU A CA 1
ATOM 1450 C C . LEU A 1 188 ? 11.445 -21.047 -12.594 1 94.19 188 LEU A C 1
ATOM 1452 O O . LEU A 1 188 ? 11.711 -20.75 -13.758 1 94.19 188 LEU A O 1
ATOM 1456 N N . VAL A 1 189 ? 12.297 -21.734 -11.836 1 85.06 189 VAL A N 1
ATOM 1457 C CA . VAL A 1 189 ? 13.547 -22.281 -12.359 1 85.06 189 VAL A CA 1
ATOM 1458 C C . VAL A 1 189 ? 13.32 -23.672 -12.922 1 85.06 189 VAL A C 1
ATOM 1460 O O . VAL A 1 189 ? 12.781 -24.547 -12.234 1 85.06 189 VAL A O 1
ATOM 1463 N N . SER A 1 190 ? 12.195 -24.047 -13.648 1 57.38 190 SER A N 1
ATOM 1464 C CA . SER A 1 190 ? 12.289 -25.359 -14.266 1 57.38 190 SER A CA 1
ATOM 1465 C C . SER A 1 190 ? 13.43 -25.422 -15.281 1 57.38 190 SER A C 1
ATOM 1467 O O . SER A 1 190 ? 13.781 -24.391 -15.883 1 57.38 190 SER A O 1
ATOM 1469 N N . MET B 1 1 ? -46.688 17.641 3.529 1 34.66 1 MET B N 1
ATOM 1470 C CA . MET B 1 1 ? -46.062 16.703 4.445 1 34.66 1 MET B CA 1
ATOM 1471 C C . MET B 1 1 ? -44.625 16.422 4.016 1 34.66 1 MET B C 1
ATOM 1473 O O . MET B 1 1 ? -44.375 15.883 2.936 1 34.66 1 MET B O 1
ATOM 1477 N N . THR B 1 2 ? -43.625 17.328 4.055 1 38.53 2 THR B N 1
ATOM 1478 C CA . THR B 1 2 ? -42.219 17.391 3.641 1 38.53 2 THR B CA 1
ATOM 1479 C C . THR B 1 2 ? -41.469 16.156 4.105 1 38.53 2 THR B C 1
ATOM 1481 O O . THR B 1 2 ? -41.406 15.875 5.305 1 38.53 2 THR B O 1
ATOM 1484 N N . GLY B 1 3 ? -41.656 14.984 3.539 1 40.56 3 GLY B N 1
ATOM 1485 C CA . GLY B 1 3 ? -41.188 13.648 3.875 1 40.56 3 GLY B CA 1
ATOM 1486 C C . GLY B 1 3 ? -39.75 13.625 4.371 1 40.56 3 GLY B C 1
ATOM 1487 O O . GLY B 1 3 ? -38.844 14.102 3.686 1 40.56 3 GLY B O 1
ATOM 1488 N N . GLU B 1 4 ? -39.5 13.781 5.656 1 44.31 4 GLU B N 1
ATOM 1489 C CA . GLU B 1 4 ? -38.25 13.664 6.363 1 44.31 4 GLU B CA 1
ATOM 1490 C C . GLU B 1 4 ? -37.406 12.531 5.797 1 44.31 4 GLU B C 1
ATOM 1492 O O . GLU B 1 4 ? -37.812 11.375 5.777 1 44.31 4 GLU B O 1
ATOM 1497 N N . ARG B 1 5 ? -36.719 12.703 4.785 1 47.41 5 ARG B N 1
ATOM 1498 C CA . ARG B 1 5 ? -35.812 11.68 4.285 1 47.41 5 ARG B CA 1
ATOM 1499 C C . ARG B 1 5 ? -35.094 10.977 5.434 1 47.41 5 ARG B C 1
ATOM 1501 O O . ARG B 1 5 ? -34.5 11.633 6.297 1 47.41 5 ARG B O 1
ATOM 1508 N N . PRO B 1 6 ? -35.281 9.734 5.797 1 50.31 6 PRO B N 1
ATOM 1509 C CA . PRO B 1 6 ? -34.781 9.047 6.996 1 50.31 6 PRO B CA 1
ATOM 1510 C C . PRO B 1 6 ? -33.312 9.312 7.27 1 50.31 6 PRO B C 1
ATOM 1512 O O . PRO B 1 6 ? -32.531 9.492 6.332 1 50.31 6 PRO B O 1
ATOM 1515 N N . LYS B 1 7 ? -33.094 9.898 8.508 1 53.94 7 LYS B N 1
ATOM 1516 C CA . LYS B 1 7 ? -31.812 10.258 9.117 1 53.94 7 LYS B CA 1
ATOM 1517 C C . LYS B 1 7 ? -30.719 9.281 8.711 1 53.94 7 LYS B C 1
ATOM 1519 O O . LYS B 1 7 ? -29.562 9.672 8.531 1 53.94 7 LYS B O 1
ATOM 1524 N N . GLY B 1 8 ? -31.078 8.008 8.445 1 63.28 8 GLY B N 1
ATOM 1525 C CA . GLY B 1 8 ? -30.156 6.969 8.023 1 63.28 8 GLY B CA 1
ATOM 1526 C C . GLY B 1 8 ? -29.562 7.219 6.645 1 63.28 8 GLY B C 1
ATOM 1527 O O . GLY B 1 8 ? -28.359 7.074 6.441 1 63.28 8 GLY B O 1
ATOM 1528 N N . GLY B 1 9 ? -30.391 7.836 5.863 1 80.38 9 GLY B N 1
ATOM 1529 C CA . GLY B 1 9 ? -30 8.055 4.48 1 80.38 9 GLY B CA 1
ATOM 1530 C C . GLY B 1 9 ? -28.969 9.156 4.324 1 80.38 9 GLY B C 1
ATOM 1531 O O . GLY B 1 9 ? -27.969 8.984 3.625 1 80.38 9 GLY B O 1
ATOM 1532 N N . LYS B 1 10 ? -29.156 10.211 5.156 1 83.75 10 LYS B N 1
ATOM 1533 C CA . LYS B 1 10 ? -28.25 11.352 5.062 1 83.75 10 LYS B CA 1
ATOM 1534 C C . LYS B 1 10 ? -26.891 11.031 5.68 1 83.75 10 LYS B C 1
ATOM 1536 O O . LYS B 1 10 ? -25.844 11.359 5.105 1 83.75 10 LYS B O 1
ATOM 1541 N N . ARG B 1 11 ? -27 10.383 6.812 1 89.25 11 ARG B N 1
ATOM 1542 C CA . ARG B 1 11 ? -25.766 9.984 7.488 1 89.25 11 ARG B CA 1
ATOM 1543 C C . ARG B 1 11 ? -24.906 9.094 6.598 1 89.25 11 ARG B C 1
ATOM 1545 O O . ARG B 1 11 ? -23.688 9.266 6.523 1 89.25 11 ARG B O 1
ATOM 1552 N N . GLU B 1 12 ? -25.578 8.227 5.953 1 90.25 12 GLU B N 1
ATOM 1553 C CA . GLU B 1 12 ? -24.875 7.312 5.055 1 90.25 12 GLU B CA 1
ATOM 1554 C C . GLU B 1 12 ? -24.281 8.055 3.861 1 90.25 12 GLU B C 1
ATOM 1556 O O . GLU B 1 12 ? -23.172 7.758 3.43 1 90.25 12 GLU B O 1
ATOM 1561 N N . ARG B 1 13 ? -24.969 8.977 3.367 1 90 13 ARG B N 1
ATOM 1562 C CA . ARG B 1 13 ? -24.484 9.773 2.244 1 90 13 ARG B CA 1
ATOM 1563 C C . ARG B 1 13 ? -23.266 10.594 2.641 1 90 13 ARG B C 1
ATOM 1565 O O . ARG B 1 13 ? -22.328 10.734 1.859 1 90 13 ARG B O 1
ATOM 1572 N N . LEU B 1 14 ? -23.359 11.102 3.812 1 93.12 14 LEU B N 1
ATOM 1573 C CA . LEU B 1 14 ? -22.234 11.883 4.309 1 93.12 14 LEU B CA 1
ATOM 1574 C C . LEU B 1 14 ? -21.016 11 4.539 1 93.12 14 LEU B C 1
ATOM 1576 O O . LEU B 1 14 ? -19.875 11.406 4.262 1 93.12 14 LEU B O 1
ATOM 1580 N N . GLY B 1 15 ? -21.281 9.789 5.027 1 94.81 15 GLY B N 1
ATOM 1581 C CA . GLY B 1 15 ? -20.188 8.836 5.18 1 94.81 15 GLY B CA 1
ATOM 1582 C C . GLY B 1 15 ? -19.531 8.469 3.863 1 94.81 15 GLY B C 1
ATOM 1583 O O . GLY B 1 15 ? -18.297 8.391 3.779 1 94.81 15 GLY B O 1
ATOM 1584 N N . ALA B 1 16 ? -20.344 8.312 2.873 1 95.44 16 ALA B N 1
ATOM 1585 C CA . ALA B 1 16 ? -19.844 7.996 1.54 1 95.44 16 ALA B CA 1
ATOM 1586 C C . ALA B 1 16 ? -19.047 9.172 0.961 1 95.44 16 ALA B C 1
ATOM 1588 O O . ALA B 1 16 ? -18.016 8.977 0.321 1 95.44 16 ALA B O 1
ATOM 1589 N N . ALA B 1 17 ? -19.547 10.32 1.173 1 95.38 17 ALA B N 1
ATOM 1590 C CA . ALA B 1 17 ? -18.844 11.523 0.727 1 95.38 17 ALA B CA 1
ATOM 1591 C C . ALA B 1 17 ? -17.5 11.664 1.444 1 95.38 17 ALA B C 1
ATOM 1593 O O . ALA B 1 17 ? -16.5 12.016 0.828 1 95.38 17 ALA B O 1
ATOM 1594 N N . ALA B 1 18 ? -17.562 11.422 2.734 1 96.25 18 ALA B N 1
ATOM 1595 C CA . ALA B 1 18 ? -16.328 11.477 3.51 1 96.25 18 ALA B CA 1
ATOM 1596 C C . ALA B 1 18 ? -15.289 10.492 2.971 1 96.25 18 ALA B C 1
ATOM 1598 O O . ALA B 1 18 ? -14.125 10.844 2.775 1 96.25 18 ALA B O 1
ATOM 1599 N N . ALA B 1 19 ? -15.734 9.266 2.723 1 96.62 19 ALA B N 1
ATOM 1600 C CA . ALA B 1 19 ? -14.844 8.242 2.189 1 96.62 19 ALA B CA 1
ATOM 1601 C C . ALA B 1 19 ? -14.211 8.695 0.876 1 96.62 19 ALA B C 1
ATOM 1603 O O . ALA B 1 19 ? -13.008 8.523 0.667 1 96.62 19 ALA B O 1
ATOM 1604 N N . ARG B 1 20 ? -14.953 9.312 0.066 1 96 20 ARG B N 1
ATOM 1605 C CA . ARG B 1 20 ? -14.477 9.781 -1.229 1 96 20 ARG B CA 1
ATOM 1606 C C . ARG B 1 20 ? -13.453 10.898 -1.06 1 96 20 ARG B C 1
ATOM 1608 O O . ARG B 1 20 ? -12.398 10.883 -1.688 1 96 20 ARG B O 1
ATOM 1615 N N . VAL B 1 21 ? -13.75 11.844 -0.26 1 95.69 21 VAL B N 1
ATOM 1616 C CA . VAL B 1 21 ? -12.891 13.008 -0.081 1 95.69 21 VAL B CA 1
ATOM 1617 C C . VAL B 1 21 ? -11.594 12.586 0.604 1 95.69 21 VAL B C 1
ATOM 1619 O O . VAL B 1 21 ? -10.508 13.039 0.233 1 95.69 21 VAL B O 1
ATOM 1622 N N . PHE B 1 22 ? -11.75 11.703 1.63 1 94.69 22 PHE B N 1
ATOM 1623 C CA . PHE B 1 22 ? -10.555 11.164 2.275 1 94.69 22 PHE B CA 1
ATOM 1624 C C . PHE B 1 22 ? -9.664 10.461 1.263 1 94.69 22 PHE B C 1
ATOM 1626 O O . PHE B 1 22 ? -8.438 10.594 1.304 1 94.69 22 PHE B O 1
ATOM 1633 N N . HIS B 1 23 ? -10.25 9.727 0.394 1 95.19 23 HIS B N 1
ATOM 1634 C CA . HIS B 1 23 ? -9.508 9.008 -0.631 1 95.19 23 HIS B CA 1
ATOM 1635 C C . HIS B 1 23 ? -8.789 9.969 -1.57 1 95.19 23 HIS B C 1
ATOM 1637 O O . HIS B 1 23 ? -7.633 9.742 -1.938 1 95.19 23 HIS B O 1
ATOM 1643 N N . GLU B 1 24 ? -9.328 11.047 -1.88 1 93.69 24 GLU B N 1
ATOM 1644 C CA . GLU B 1 24 ? -8.805 12 -2.859 1 93.69 24 GLU B CA 1
ATOM 1645 C C . GLU B 1 24 ? -7.77 12.922 -2.23 1 93.69 24 GLU B C 1
ATOM 1647 O O . GLU B 1 24 ? -6.75 13.234 -2.85 1 93.69 24 GLU B O 1
ATOM 1652 N N . GLN B 1 25 ? -7.996 13.297 -0.947 1 91.31 25 GLN B N 1
ATOM 1653 C CA . GLN B 1 25 ? -7.219 14.398 -0.391 1 91.31 25 GLN B CA 1
ATOM 1654 C C . GLN B 1 25 ? -6.379 13.938 0.798 1 91.31 25 GLN B C 1
ATOM 1656 O O . GLN B 1 25 ? -5.414 14.602 1.182 1 91.31 25 GLN B O 1
ATOM 1661 N N . GLY B 1 26 ? -6.793 12.812 1.358 1 90.69 26 GLY B N 1
ATOM 1662 C CA . GLY B 1 26 ? -6.18 12.398 2.609 1 90.69 26 GLY B CA 1
ATOM 1663 C C . GLY B 1 26 ? -6.953 12.852 3.834 1 90.69 26 GLY B C 1
ATOM 1664 O O . GLY B 1 26 ? -7.676 13.844 3.783 1 90.69 26 GLY B O 1
ATOM 1665 N N . VAL B 1 27 ? -6.801 12.227 4.914 1 90.44 27 VAL B N 1
ATOM 1666 C CA . VAL B 1 27 ? -7.574 12.477 6.125 1 90.44 27 VAL B CA 1
ATOM 1667 C C . VAL B 1 27 ? -7.133 13.797 6.754 1 90.44 27 VAL B C 1
ATOM 1669 O O . VAL B 1 27 ? -7.965 14.625 7.121 1 90.44 27 VAL B O 1
ATOM 1672 N N . GLU B 1 28 ? -5.871 14.023 6.871 1 85 28 GLU B N 1
ATOM 1673 C CA . GLU B 1 28 ? -5.336 15.188 7.578 1 85 28 GLU B CA 1
ATOM 1674 C C . GLU B 1 28 ? -5.707 16.484 6.867 1 85 28 GLU B C 1
ATOM 1676 O O . GLU B 1 28 ? -6.09 17.469 7.508 1 85 28 GLU B O 1
ATOM 1681 N N . LYS B 1 29 ? -5.715 16.531 5.602 1 86.94 29 LYS B N 1
ATOM 1682 C CA . LYS B 1 29 ? -5.93 17.75 4.824 1 86.94 29 LYS B CA 1
ATOM 1683 C C . LYS B 1 29 ? -7.418 18.031 4.645 1 86.94 29 LYS B C 1
ATOM 1685 O O . LYS B 1 29 ? -7.805 19.156 4.297 1 86.94 29 LYS B O 1
ATOM 1690 N N . THR B 1 30 ? -8.156 17.047 4.812 1 92.19 30 THR B N 1
ATOM 1691 C CA . THR B 1 30 ? -9.586 17.172 4.559 1 92.19 30 THR B CA 1
ATOM 1692 C C . THR B 1 30 ? -10.273 17.938 5.68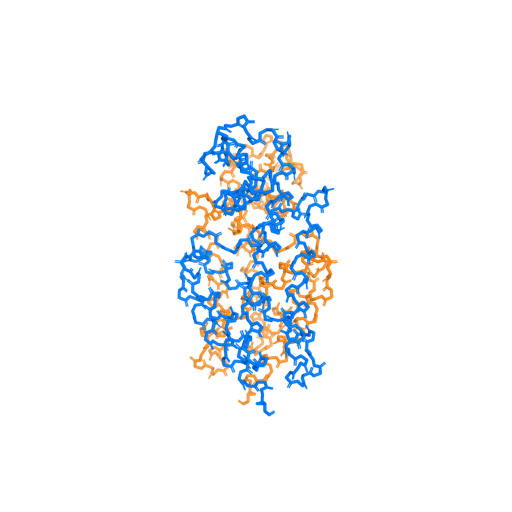8 1 92.19 30 THR B C 1
ATOM 1694 O O . THR B 1 30 ? -10 17.688 6.863 1 92.19 30 THR B O 1
ATOM 1697 N N . THR B 1 31 ? -11.141 18.875 5.309 1 91.69 31 THR B N 1
ATOM 1698 C CA . THR B 1 31 ? -11.938 19.609 6.281 1 91.69 31 THR B CA 1
ATOM 1699 C C . THR B 1 31 ? -13.398 19.188 6.223 1 91.69 31 THR B C 1
ATOM 1701 O O . THR B 1 31 ? -13.82 18.516 5.277 1 91.69 31 THR B O 1
ATOM 1704 N N . ILE B 1 32 ? -14.07 19.547 7.246 1 91.88 32 ILE B N 1
ATOM 1705 C CA . ILE B 1 32 ? -15.508 19.281 7.281 1 91.88 32 ILE B CA 1
ATOM 1706 C C . ILE B 1 32 ? -16.188 20.016 6.133 1 91.88 32 ILE B C 1
ATOM 1708 O O . ILE B 1 32 ? -17.125 19.5 5.523 1 91.88 32 ILE B O 1
ATOM 1712 N N . ALA B 1 33 ? -15.742 21.219 5.844 1 92.38 33 ALA B N 1
ATOM 1713 C CA . ALA B 1 33 ? -16.281 22 4.738 1 92.38 33 ALA B CA 1
ATOM 1714 C C . ALA B 1 33 ? -16.109 21.266 3.408 1 92.38 33 ALA B C 1
ATOM 1716 O O . ALA B 1 33 ? -17 21.297 2.557 1 92.38 33 ALA B O 1
ATOM 1717 N N . ASP B 1 34 ? -14.969 20.656 3.178 1 94.44 34 ASP B N 1
ATOM 1718 C CA . ASP B 1 34 ? -14.719 19.875 1.968 1 94.44 34 ASP B CA 1
ATOM 1719 C C . ASP B 1 34 ? -15.766 18.781 1.789 1 94.44 34 ASP B C 1
ATOM 1721 O O . ASP B 1 34 ? -16.266 18.562 0.681 1 94.44 34 ASP B O 1
ATOM 1725 N N . ILE B 1 35 ? -16.062 18.078 2.891 1 94.38 35 ILE B N 1
ATOM 1726 C CA . ILE B 1 35 ? -17 16.953 2.857 1 94.38 35 ILE B CA 1
ATOM 1727 C C . ILE B 1 35 ? -18.406 17.484 2.605 1 94.38 35 ILE B C 1
ATOM 1729 O O . ILE B 1 35 ? -19.172 16.891 1.829 1 94.38 35 ILE B O 1
ATOM 1733 N N . ALA B 1 36 ? -18.75 18.562 3.277 1 93.12 36 ALA B N 1
ATOM 1734 C CA . ALA B 1 36 ? -20.047 19.188 3.051 1 93.12 36 ALA B CA 1
ATOM 1735 C C . ALA B 1 36 ? -20.234 19.547 1.58 1 93.12 36 ALA B C 1
ATOM 1737 O O . ALA B 1 36 ? -21.281 19.281 0.997 1 93.12 36 ALA B O 1
ATOM 1738 N N . HIS B 1 37 ? -19.219 20.156 1.037 1 93.88 37 HIS B N 1
ATOM 1739 C CA . HIS B 1 37 ? -19.234 20.562 -0.365 1 93.88 37 HIS B CA 1
ATOM 1740 C C . HIS B 1 37 ? -19.391 19.359 -1.282 1 93.88 37 HIS B C 1
ATOM 1742 O O . HIS B 1 37 ? -20.219 19.375 -2.199 1 93.88 37 HIS B O 1
ATOM 1748 N N . ALA B 1 38 ? -18.656 18.344 -0.992 1 92.81 38 ALA B N 1
ATOM 1749 C CA . ALA B 1 38 ? -18.703 17.141 -1.81 1 92.81 38 ALA B CA 1
ATOM 1750 C C . ALA B 1 38 ? -20.062 16.469 -1.727 1 92.81 38 ALA B C 1
ATOM 1752 O O . ALA B 1 38 ? -20.531 15.859 -2.695 1 92.81 38 ALA B O 1
ATOM 1753 N N . ALA B 1 39 ? -20.688 16.516 -0.595 1 92.38 39 ALA B N 1
ATOM 1754 C CA . ALA B 1 39 ? -21.984 15.906 -0.375 1 92.38 39 ALA B CA 1
ATOM 1755 C C . ALA B 1 39 ? -23.125 16.844 -0.802 1 92.38 39 ALA B C 1
ATOM 1757 O O . ALA B 1 39 ? -24.297 16.453 -0.772 1 92.38 39 ALA B O 1
ATOM 1758 N N . ASP B 1 40 ? -22.734 18.031 -1.135 1 92.56 40 ASP B N 1
ATOM 1759 C CA . ASP B 1 40 ? -23.703 19.047 -1.535 1 92.56 40 ASP B CA 1
ATOM 1760 C C . ASP B 1 40 ? -24.703 19.328 -0.415 1 92.56 40 ASP B C 1
ATOM 1762 O O . ASP B 1 40 ? -25.906 19.25 -0.626 1 92.56 40 ASP B O 1
ATOM 1766 N N . VAL B 1 41 ? -24.234 19.547 0.719 1 91.69 41 VAL B N 1
ATOM 1767 C CA . VAL B 1 41 ? -25.047 19.906 1.876 1 91.69 41 VAL B CA 1
ATOM 1768 C C . VAL B 1 41 ? -24.422 21.094 2.596 1 91.69 41 VAL B C 1
ATOM 1770 O O . VAL B 1 41 ? -23.219 21.344 2.48 1 91.69 41 VAL B O 1
ATOM 1773 N N . PRO B 1 42 ? -25.266 21.859 3.271 1 91.19 42 PRO B N 1
ATOM 1774 C CA . PRO B 1 42 ? -24.688 22.906 4.105 1 91.19 42 PRO B CA 1
ATOM 1775 C C . PRO B 1 42 ? -23.75 22.359 5.18 1 91.19 42 PRO B C 1
ATOM 1777 O O . PRO B 1 42 ? -24.016 21.312 5.754 1 91.19 42 PRO B O 1
ATOM 1780 N N . VAL B 1 43 ? -22.719 23.094 5.434 1 91.5 43 VAL B N 1
ATOM 1781 C CA . VAL B 1 43 ? -21.703 22.703 6.387 1 91.5 43 VAL B CA 1
ATOM 1782 C C . VAL B 1 43 ? -22.344 22.391 7.738 1 91.5 43 VAL B C 1
ATOM 1784 O O . VAL B 1 43 ? -21.922 21.453 8.43 1 91.5 43 VA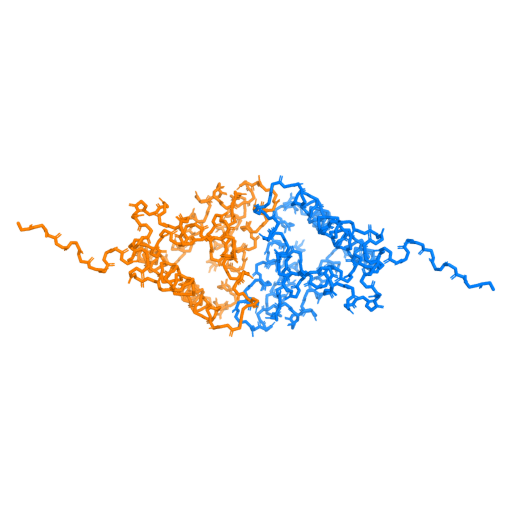L B O 1
ATOM 1787 N N . GLY B 1 44 ? -23.344 23.156 8.102 1 90.31 44 GLY B N 1
ATOM 1788 C CA . GLY B 1 44 ? -24.062 22.953 9.352 1 90.31 44 GLY B CA 1
ATOM 1789 C C . GLY B 1 44 ? -24.656 21.562 9.469 1 90.31 44 GLY B C 1
ATOM 1790 O O . GLY B 1 44 ? -24.75 21.016 10.57 1 90.31 44 GLY B O 1
ATOM 1791 N N . ASN B 1 45 ? -25.031 21 8.422 1 89.38 45 ASN B N 1
ATOM 1792 C CA . ASN B 1 45 ? -25.594 19.656 8.391 1 89.38 45 ASN B CA 1
ATOM 1793 C C . ASN B 1 45 ? -24.562 18.609 8.75 1 89.38 45 ASN B C 1
ATOM 1795 O O . ASN B 1 45 ? -24.891 17.594 9.375 1 89.38 45 ASN B O 1
ATOM 1799 N N . VAL B 1 46 ? -23.359 18.781 8.312 1 91.25 46 VAL B N 1
ATOM 1800 C CA . VAL B 1 46 ? -22.312 17.828 8.656 1 91.25 46 VAL B CA 1
ATOM 1801 C C . VAL B 1 46 ? -22.078 17.844 10.172 1 91.25 46 VAL B C 1
ATOM 1803 O O . VAL B 1 46 ? -21.984 16.781 10.797 1 91.25 46 VAL B O 1
ATOM 1806 N N . TYR B 1 47 ? -22.156 19.016 10.742 1 90.62 47 TYR B N 1
ATOM 1807 C CA . TYR B 1 47 ? -21.922 19.156 12.172 1 90.62 47 TYR B CA 1
ATOM 1808 C C . TYR B 1 47 ? -23.062 18.547 12.977 1 90.62 47 TYR B C 1
ATOM 1810 O O . TYR B 1 47 ? -22.875 18.141 14.117 1 90.62 47 TYR B O 1
ATOM 1818 N N . TYR B 1 48 ? -24.156 18.625 12.344 1 90.69 48 TYR B N 1
ATOM 1819 C CA . TYR B 1 48 ? -25.312 18 12.984 1 90.69 48 TYR B CA 1
ATOM 1820 C C . TYR B 1 48 ? -25.078 16.516 13.188 1 90.69 48 TYR B C 1
ATOM 1822 O O . TYR B 1 48 ? -25.469 15.953 14.219 1 90.69 48 TYR B O 1
ATOM 1830 N N . TYR B 1 49 ? -24.438 15.891 12.305 1 91.31 49 TYR B N 1
ATOM 1831 C CA . TYR B 1 49 ? -24.266 14.445 12.344 1 91.31 49 TYR B CA 1
ATOM 1832 C C . TYR B 1 49 ? -22.922 14.062 12.945 1 91.31 49 TYR B C 1
ATOM 1834 O O . TYR B 1 49 ? -22.812 13.055 13.648 1 91.31 49 TYR B O 1
ATOM 1842 N N . PHE B 1 50 ? -21.922 14.844 12.633 1 93.06 50 PHE B N 1
ATOM 1843 C CA . PHE B 1 50 ? -20.562 14.539 13.055 1 93.06 50 PHE B CA 1
ATOM 1844 C C . PHE B 1 50 ? -19.922 15.734 13.742 1 93.06 50 PHE B C 1
ATOM 1846 O O . PHE B 1 50 ? -19.625 16.734 13.086 1 93.06 50 PHE B O 1
ATOM 1853 N N . LYS B 1 51 ? -19.609 15.523 14.938 1 89.44 51 LYS B N 1
ATOM 1854 C CA . LYS B 1 51 ? -19.094 16.625 15.734 1 89.44 51 LYS B CA 1
ATOM 1855 C C . LYS B 1 51 ? -17.578 16.75 15.586 1 89.44 51 LYS B C 1
ATOM 1857 O O . LYS B 1 51 ? -17.016 17.828 15.805 1 89.44 51 LYS B O 1
ATOM 1862 N N . THR B 1 52 ? -17.016 15.609 15.242 1 89.56 52 THR B N 1
ATOM 1863 C CA . THR B 1 52 ? -15.562 15.602 15.141 1 89.56 52 THR B CA 1
ATOM 1864 C C . THR B 1 52 ? -15.117 14.938 13.844 1 89.56 52 THR B C 1
ATOM 1866 O O . THR B 1 52 ? -15.875 14.18 13.234 1 89.56 52 THR B O 1
ATOM 1869 N N . LYS B 1 53 ? -13.914 15.195 13.445 1 89.38 53 LYS B N 1
ATOM 1870 C CA . LYS B 1 53 ? -13.328 14.539 12.281 1 89.38 53 LYS B CA 1
ATOM 1871 C C . LYS B 1 53 ? -13.242 13.031 12.484 1 89.38 53 LYS B C 1
ATOM 1873 O O . LYS B 1 53 ? -13.422 12.258 11.539 1 89.38 53 LYS B O 1
ATOM 1878 N N . ASP B 1 54 ? -13.016 12.625 13.727 1 91.94 54 ASP B N 1
ATOM 1879 C CA . ASP B 1 54 ? -12.938 11.203 14.039 1 91.94 54 ASP B CA 1
ATOM 1880 C C . ASP B 1 54 ? -14.266 10.508 13.766 1 91.94 54 ASP B C 1
ATOM 1882 O O . ASP B 1 54 ? -14.289 9.367 13.297 1 91.94 54 ASP B O 1
ATOM 1886 N N . GLN B 1 55 ? -15.258 11.172 14.039 1 93.75 55 GLN B N 1
ATOM 1887 C CA . GLN B 1 55 ? -16.562 10.609 13.742 1 93.75 55 GLN B CA 1
ATOM 1888 C C . GLN B 1 55 ? -16.781 10.477 12.242 1 93.75 55 GLN B C 1
ATOM 1890 O O . GLN B 1 55 ? -17.422 9.523 11.781 1 93.75 55 GLN B O 1
ATOM 1895 N N . LEU B 1 56 ? -16.297 11.406 11.5 1 93.69 56 LEU B N 1
ATOM 1896 C CA . LEU B 1 56 ? -16.391 11.336 10.047 1 93.69 56 LEU B CA 1
ATOM 1897 C C . LEU B 1 56 ? -15.523 10.203 9.5 1 93.69 56 LEU B C 1
ATOM 1899 O O . LEU B 1 56 ? -15.922 9.523 8.547 1 93.69 56 LEU B O 1
ATOM 1903 N N . VAL B 1 57 ? -14.367 10.031 10.062 1 95.19 57 VAL B N 1
ATOM 1904 C CA . VAL B 1 57 ? -13.5 8.938 9.656 1 95.19 57 VAL B CA 1
ATOM 1905 C C . VAL B 1 57 ? -14.195 7.602 9.922 1 95.19 57 VAL B C 1
ATOM 1907 O O . VAL B 1 57 ? -14.172 6.703 9.078 1 95.19 57 VAL B O 1
ATOM 1910 N N . ARG B 1 58 ? -14.797 7.48 11.047 1 95.81 58 ARG B N 1
ATOM 1911 C CA . ARG B 1 58 ? -15.539 6.266 11.367 1 95.81 58 ARG B CA 1
ATOM 1912 C C . ARG B 1 58 ? -16.672 6.031 10.375 1 95.81 58 ARG B C 1
ATOM 1914 O O . ARG B 1 58 ? -16.906 4.895 9.961 1 95.81 58 ARG B O 1
ATOM 1921 N N . ALA B 1 59 ? -17.312 7.113 10.031 1 95.69 59 ALA B N 1
ATOM 1922 C CA . ALA B 1 59 ? -18.375 7.008 9.031 1 95.69 59 ALA B CA 1
ATOM 1923 C C . ALA B 1 59 ? -17.812 6.57 7.684 1 95.69 59 ALA B C 1
ATOM 1925 O O . ALA B 1 59 ? -18.453 5.797 6.961 1 95.69 59 ALA B O 1
ATOM 1926 N N . ALA B 1 60 ? -16.703 7.082 7.336 1 96.75 60 ALA B N 1
ATOM 1927 C CA . ALA B 1 60 ? -16.047 6.672 6.102 1 96.75 60 ALA B CA 1
ATOM 1928 C C . ALA B 1 60 ? -15.695 5.184 6.137 1 96.75 60 ALA B C 1
ATOM 1930 O O . ALA B 1 60 ? -15.844 4.484 5.133 1 96.75 60 ALA B O 1
ATOM 1931 N N . ILE B 1 61 ? -15.195 4.684 7.266 1 97.44 61 ILE B N 1
ATOM 1932 C CA . ILE B 1 61 ? -14.914 3.262 7.441 1 97.44 61 ILE B CA 1
ATOM 1933 C C . ILE B 1 61 ? -16.203 2.459 7.266 1 97.44 61 ILE B C 1
ATOM 1935 O O . ILE B 1 61 ? -16.203 1.416 6.609 1 97.44 61 ILE B O 1
ATOM 1939 N N . GLY B 1 62 ? -17.25 2.969 7.867 1 97.12 62 GLY B N 1
ATOM 1940 C CA . GLY B 1 62 ? -18.547 2.35 7.676 1 97.12 62 GLY B CA 1
ATOM 1941 C C . GLY B 1 62 ? -18.969 2.279 6.219 1 97.12 62 GLY B C 1
ATOM 1942 O O . GLY B 1 62 ? -19.547 1.287 5.785 1 97.12 62 GLY B O 1
ATOM 1943 N N . ALA B 1 63 ? -18.719 3.305 5.48 1 96.69 63 ALA B N 1
ATOM 1944 C CA . ALA B 1 63 ? -19.016 3.314 4.047 1 96.69 63 ALA B CA 1
ATOM 1945 C C . ALA B 1 63 ? -18.203 2.246 3.318 1 96.69 63 ALA B C 1
ATOM 1947 O O . ALA B 1 63 ? -18.719 1.588 2.408 1 96.69 63 ALA B O 1
ATOM 1948 N N . HIS B 1 64 ? -16.984 2.043 3.676 1 97 64 HIS B N 1
ATOM 1949 C CA . HIS B 1 64 ? -16.156 0.975 3.115 1 97 64 HIS B CA 1
ATOM 1950 C C . HIS B 1 64 ? -16.75 -0.395 3.422 1 97 64 HIS B C 1
ATOM 1952 O O . HIS B 1 64 ? -16.766 -1.279 2.562 1 97 64 HIS B O 1
ATOM 1958 N N . ASP B 1 65 ? -17.172 -0.547 4.633 1 97.75 65 ASP B N 1
ATOM 1959 C CA . ASP B 1 65 ? -17.797 -1.803 5.047 1 97.75 65 ASP B CA 1
ATOM 1960 C C . ASP B 1 65 ? -19.047 -2.102 4.223 1 97.75 65 ASP B C 1
ATOM 1962 O O . ASP B 1 65 ? -19.25 -3.238 3.797 1 97.75 65 ASP B O 1
ATOM 1966 N N . HIS B 1 66 ? -19.812 -1.055 4.027 1 96.88 66 HIS B N 1
ATOM 1967 C CA . HIS B 1 66 ? -21.031 -1.198 3.23 1 96.88 66 HIS B CA 1
ATOM 1968 C C . HIS B 1 66 ? -20.703 -1.562 1.786 1 96.88 66 HIS B C 1
ATOM 1970 O O . HIS B 1 66 ? -21.328 -2.451 1.208 1 96.88 66 HIS B O 1
ATOM 1976 N N . THR B 1 67 ? -19.781 -0.896 1.224 1 96.69 67 THR B N 1
ATOM 1977 C CA . THR B 1 67 ? -19.344 -1.176 -0.14 1 96.69 67 THR B CA 1
ATOM 1978 C C . THR B 1 67 ? -18.859 -2.615 -0.268 1 96.69 67 THR B C 1
ATOM 1980 O O . THR B 1 67 ? -19.156 -3.295 -1.25 1 96.69 67 THR B O 1
ATOM 1983 N N . LEU B 1 68 ? -18.125 -3.086 0.72 1 97.69 68 LEU B N 1
ATOM 1984 C CA . LEU B 1 68 ? -17.656 -4.465 0.732 1 97.69 68 LEU B CA 1
ATOM 1985 C C . LEU B 1 68 ? -18.812 -5.445 0.778 1 97.69 68 LEU B C 1
ATOM 1987 O O . LEU B 1 68 ? -18.828 -6.445 0.057 1 97.69 68 LEU B O 1
ATOM 1991 N N . THR B 1 69 ? -19.75 -5.137 1.631 1 98.19 69 THR B N 1
ATOM 1992 C CA . THR B 1 69 ? -20.922 -5.996 1.763 1 98.19 69 THR B CA 1
ATOM 1993 C C . THR B 1 69 ? -21.656 -6.113 0.431 1 98.19 69 THR B C 1
ATOM 1995 O O . THR B 1 69 ? -22.047 -7.211 0.019 1 98.19 69 THR B O 1
ATOM 1998 N N . GLU B 1 70 ? -21.812 -4.996 -0.251 1 97.88 70 GLU B N 1
ATOM 1999 C CA . GLU B 1 70 ? -22.469 -4.984 -1.548 1 97.88 70 GLU B CA 1
ATOM 2000 C C . GLU B 1 70 ? -21.672 -5.75 -2.594 1 97.88 70 GLU B C 1
ATOM 2002 O O . GLU B 1 70 ? -22.234 -6.484 -3.406 1 97.88 70 GLU B O 1
ATOM 2007 N N . LEU B 1 71 ? -20.438 -5.566 -2.584 1 97.88 71 LEU B N 1
ATOM 2008 C CA . LEU B 1 71 ? -19.547 -6.266 -3.514 1 97.88 71 LEU B CA 1
ATOM 2009 C C . LEU B 1 71 ? -19.641 -7.773 -3.324 1 97.88 71 LEU B C 1
ATOM 2011 O O . LEU B 1 71 ? -19.797 -8.516 -4.297 1 97.88 71 LEU B O 1
ATOM 2015 N N . ILE B 1 72 ? -19.516 -8.219 -2.074 1 98.5 72 ILE B N 1
ATOM 2016 C CA . ILE B 1 72 ? -19.578 -9.641 -1.763 1 98.5 72 ILE B CA 1
ATOM 2017 C C . ILE B 1 72 ? -20.906 -10.219 -2.221 1 98.5 72 ILE B C 1
ATOM 2019 O O . ILE B 1 72 ? -20.953 -11.297 -2.82 1 98.5 72 ILE B O 1
ATOM 2023 N N . ALA B 1 73 ? -21.984 -9.461 -1.945 1 98.5 73 ALA B N 1
ATOM 2024 C CA . ALA B 1 73 ? -23.297 -9.906 -2.363 1 98.5 73 ALA B CA 1
ATOM 2025 C C . ALA B 1 73 ? -23.359 -10.109 -3.875 1 98.5 73 ALA B C 1
ATOM 2027 O O . ALA B 1 73 ? -23.953 -11.078 -4.359 1 98.5 73 ALA B O 1
ATOM 2028 N N . LEU B 1 74 ? -22.781 -9.242 -4.652 1 98.44 74 LEU B N 1
ATOM 2029 C CA . LEU B 1 74 ? -22.734 -9.336 -6.109 1 98.44 74 LEU B CA 1
ATOM 2030 C C . LEU B 1 74 ? -21.906 -10.531 -6.555 1 98.44 74 LEU B C 1
ATOM 2032 O O . LEU B 1 74 ? -22.328 -11.281 -7.441 1 98.44 74 LEU B O 1
ATOM 2036 N N . LEU B 1 75 ? -20.781 -10.703 -5.918 1 98.69 75 LEU B N 1
ATOM 2037 C CA . LEU B 1 75 ? -19.875 -11.781 -6.297 1 98.69 75 LEU B CA 1
ATOM 2038 C C . LEU B 1 75 ? -20.484 -13.141 -5.988 1 98.69 75 LEU B C 1
ATOM 2040 O O . LEU B 1 75 ? -20.266 -14.109 -6.719 1 98.69 75 LEU B O 1
ATOM 2044 N N . GLU B 1 76 ? -21.219 -13.211 -4.945 1 98.19 76 GLU B N 1
ATOM 2045 C CA . GLU B 1 76 ? -21.797 -14.461 -4.48 1 98.19 76 GLU B CA 1
ATOM 2046 C C . GLU B 1 76 ? -22.906 -14.938 -5.414 1 98.19 76 GLU B C 1
ATOM 2048 O O . GLU B 1 76 ? -23.375 -16.078 -5.316 1 98.19 76 GLU B O 1
ATOM 2053 N N . GLN B 1 77 ? -23.328 -14.102 -6.336 1 98.31 77 GLN B N 1
ATOM 2054 C CA . GLN B 1 77 ? -24.297 -14.516 -7.348 1 98.31 77 GLN B CA 1
ATOM 2055 C C . GLN B 1 77 ? -23.672 -15.469 -8.352 1 98.31 77 GLN B C 1
ATOM 2057 O O . GLN B 1 77 ? -24.375 -16.156 -9.086 1 98.31 77 GLN B O 1
ATOM 2062 N N . LEU B 1 78 ? -22.375 -15.445 -8.484 1 98.44 78 LEU B N 1
ATOM 2063 C CA . LEU B 1 78 ? -21.656 -16.375 -9.359 1 98.44 78 LEU B CA 1
ATOM 2064 C C . LEU B 1 78 ? -21.516 -17.734 -8.703 1 98.44 78 LEU B C 1
ATOM 2066 O O . LEU B 1 78 ? -21.203 -17.828 -7.516 1 98.44 78 LEU B O 1
ATOM 2070 N N . PRO B 1 79 ? -21.766 -18.734 -9.367 1 96.19 79 PRO B N 1
ATOM 2071 C CA . PRO B 1 79 ? -21.844 -20.047 -8.742 1 96.19 79 PRO B CA 1
ATOM 2072 C C . PRO B 1 79 ? -20.484 -20.594 -8.312 1 96.19 79 PRO B C 1
ATOM 2074 O O . PRO B 1 79 ? -20.359 -21.156 -7.223 1 96.19 79 PRO B O 1
ATOM 2077 N N . ALA B 1 80 ? -19.438 -20.5 -9.133 1 97.88 80 ALA B N 1
ATOM 2078 C CA . ALA B 1 80 ? -18.156 -21.141 -8.859 1 97.88 80 ALA B CA 1
ATOM 2079 C C . ALA B 1 80 ? -17.219 -20.203 -8.102 1 97.88 80 ALA B C 1
ATOM 2081 O O . ALA B 1 80 ? -17.062 -19.031 -8.477 1 97.88 80 ALA B O 1
ATOM 2082 N N . PRO B 1 81 ? -16.609 -20.766 -7.047 1 98.25 81 PRO B N 1
ATOM 2083 C CA . PRO B 1 81 ? -15.656 -19.938 -6.293 1 98.25 81 PRO B CA 1
ATOM 2084 C C . PRO B 1 81 ? -14.57 -19.328 -7.18 1 98.25 81 PRO B C 1
ATOM 2086 O O . PRO B 1 81 ? -14.18 -18.172 -6.977 1 98.25 81 PRO B O 1
ATOM 2089 N N . ARG B 1 82 ? -14.164 -20.078 -8.133 1 98.19 82 ARG B N 1
ATOM 2090 C CA 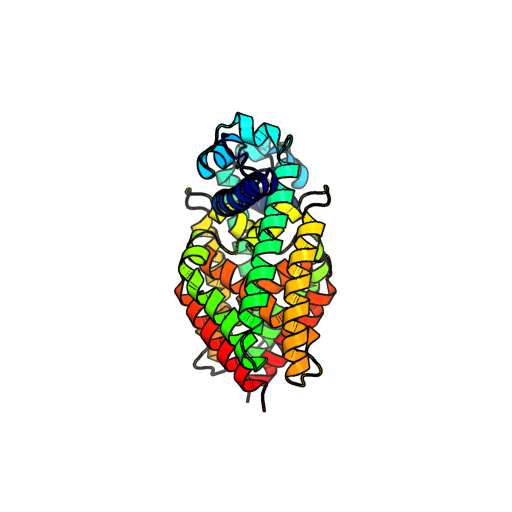. ARG B 1 82 ? -13.156 -19.594 -9.07 1 98.19 82 ARG B CA 1
ATOM 2091 C C . ARG B 1 82 ? -13.656 -18.359 -9.812 1 98.19 82 ARG B C 1
ATOM 2093 O O . ARG B 1 82 ? -12.914 -17.391 -9.992 1 98.19 82 ARG B O 1
ATOM 2100 N N . ASP B 1 83 ? -14.852 -18.359 -10.242 1 98.31 83 ASP B N 1
ATOM 2101 C CA . ASP B 1 83 ? -15.445 -17.25 -10.977 1 98.31 83 ASP B CA 1
ATOM 2102 C C . ASP B 1 83 ? -15.617 -16.031 -10.07 1 98.31 83 ASP B C 1
ATOM 2104 O O . ASP B 1 83 ? -15.477 -14.891 -10.523 1 98.31 83 ASP B O 1
ATOM 2108 N N . ARG B 1 84 ? -15.969 -16.266 -8.828 1 98.88 84 ARG B N 1
ATOM 2109 C CA . ARG B 1 84 ? -16.094 -15.18 -7.859 1 98.88 84 ARG B CA 1
ATOM 2110 C C . ARG B 1 84 ? -14.758 -14.469 -7.668 1 98.88 84 ARG B C 1
ATOM 2112 O O . ARG B 1 84 ? -14.703 -13.234 -7.684 1 98.88 84 ARG B O 1
ATOM 2119 N N . LEU B 1 85 ? -13.68 -15.227 -7.57 1 98.88 85 LEU B N 1
ATOM 2120 C CA . LEU B 1 85 ? -12.352 -14.648 -7.387 1 98.88 85 LEU B CA 1
ATOM 2121 C C . LEU B 1 85 ? -11.922 -13.867 -8.633 1 98.88 85 LEU B C 1
ATOM 2123 O O . LEU B 1 85 ? -11.383 -12.766 -8.523 1 98.88 85 LEU B O 1
ATOM 2127 N N . LYS B 1 86 ? -12.164 -14.398 -9.781 1 98.75 86 LYS B N 1
ATOM 2128 C CA . LYS B 1 86 ? -11.789 -13.719 -11.023 1 98.75 86 LYS B CA 1
ATOM 2129 C C . LYS B 1 86 ? -12.617 -12.461 -11.227 1 98.75 86 LYS B C 1
ATOM 2131 O O . LYS B 1 86 ? -12.125 -11.461 -11.766 1 98.75 86 LYS B O 1
ATOM 2136 N N . ALA B 1 87 ? -13.898 -12.484 -10.828 1 98.88 87 ALA B N 1
ATOM 2137 C CA . ALA B 1 87 ? -14.734 -11.289 -10.898 1 98.88 87 ALA B CA 1
ATOM 2138 C C . ALA B 1 87 ? -14.227 -10.203 -9.953 1 98.88 87 ALA B C 1
ATOM 2140 O O . ALA B 1 87 ? -14.289 -9.016 -10.273 1 98.88 87 ALA B O 1
ATOM 2141 N N . LEU B 1 88 ? -13.781 -10.609 -8.797 1 98.81 88 LEU B N 1
ATOM 2142 C CA . LEU B 1 88 ? -13.148 -9.672 -7.871 1 98.81 88 LEU B CA 1
ATOM 2143 C C . LEU B 1 88 ? -11.961 -8.977 -8.523 1 98.81 88 LEU B C 1
ATOM 2145 O O . LEU B 1 88 ? -11.859 -7.746 -8.484 1 98.81 88 LEU B O 1
ATOM 2149 N N . ILE B 1 89 ? -11.102 -9.734 -9.18 1 98.81 89 ILE B N 1
ATOM 2150 C CA . ILE B 1 89 ? -9.93 -9.211 -9.867 1 98.81 89 ILE B CA 1
ATOM 2151 C C . ILE B 1 89 ? -10.359 -8.266 -10.984 1 98.81 89 ILE B C 1
ATOM 2153 O O . ILE B 1 89 ? -9.789 -7.18 -11.141 1 98.81 89 ILE B O 1
ATOM 2157 N N . ARG B 1 90 ? -11.375 -8.656 -11.734 1 98.62 90 ARG B N 1
ATOM 2158 C CA . ARG B 1 90 ? -11.875 -7.805 -12.812 1 98.62 90 ARG B CA 1
ATOM 2159 C C . ARG B 1 90 ? -12.367 -6.469 -12.266 1 98.62 90 ARG B C 1
ATOM 2161 O O . ARG B 1 90 ? -12.164 -5.426 -12.898 1 98.62 90 ARG B O 1
ATOM 2168 N N . GLY B 1 91 ? -13.055 -6.516 -11.188 1 98.25 91 GLY B N 1
ATOM 2169 C CA . GLY B 1 91 ? -13.492 -5.281 -10.555 1 98.25 91 GLY B CA 1
ATOM 2170 C C . GLY B 1 91 ? -12.352 -4.348 -10.203 1 98.25 91 GLY B C 1
ATOM 2171 O O . GLY B 1 91 ? -12.469 -3.131 -10.359 1 98.25 91 GLY B O 1
ATOM 2172 N N . TRP B 1 92 ? -11.258 -4.91 -9.711 1 97.69 92 TRP B N 1
ATOM 2173 C CA . TRP B 1 92 ? -10.07 -4.121 -9.422 1 97.69 92 TRP B CA 1
ATOM 2174 C C . TRP B 1 92 ? -9.516 -3.488 -10.695 1 97.69 92 TRP B C 1
ATOM 2176 O O . TRP B 1 92 ? -9.203 -2.295 -10.719 1 97.69 92 TRP B O 1
ATOM 2186 N N . VAL B 1 93 ? -9.398 -4.27 -11.75 1 98.75 93 VAL B N 1
ATOM 2187 C CA . VAL B 1 93 ? -8.844 -3.809 -13.023 1 98.75 93 VAL B CA 1
ATOM 2188 C C . VAL B 1 93 ? -9.734 -2.707 -13.602 1 98.75 93 VAL B C 1
ATOM 2190 O O . VAL B 1 93 ? -9.234 -1.734 -14.172 1 98.75 93 VAL B O 1
ATOM 2193 N N . ASP B 1 94 ? -11.023 -2.869 -13.438 1 98.5 94 ASP B N 1
ATOM 2194 C CA . ASP B 1 94 ? -11.969 -1.883 -13.953 1 98.5 94 ASP B CA 1
ATOM 2195 C C . ASP B 1 94 ? -11.766 -0.525 -13.281 1 98.5 94 ASP B C 1
ATOM 2197 O O . ASP B 1 94 ? -12.148 0.508 -13.828 1 98.5 94 ASP B O 1
ATOM 2201 N N . GLN B 1 95 ? -11.18 -0.522 -12.133 1 97.5 95 GLN B N 1
ATOM 2202 C CA . GLN B 1 95 ? -10.953 0.712 -11.383 1 97.5 95 GLN B CA 1
ATOM 2203 C C . GLN B 1 95 ? -9.516 1.188 -11.531 1 97.5 95 GLN B C 1
ATOM 2205 O O . GLN B 1 95 ? -9.047 2.01 -10.742 1 97.5 95 GLN B O 1
ATOM 2210 N N . ARG B 1 96 ? -8.797 0.746 -12.562 1 98.5 96 ARG B N 1
ATOM 2211 C CA . ARG B 1 96 ? -7.355 0.951 -12.688 1 98.5 96 ARG B CA 1
ATOM 2212 C C . ARG B 1 96 ? -7.027 2.428 -12.891 1 98.5 96 ARG B C 1
ATOM 2214 O O . ARG B 1 96 ? -6 2.912 -12.414 1 98.5 96 ARG B O 1
ATOM 2221 N N . GLU B 1 97 ? -7.891 3.176 -13.562 1 98.25 97 GLU B N 1
ATOM 2222 C CA . GLU B 1 97 ? -7.633 4.598 -13.766 1 98.25 97 GLU B CA 1
ATOM 2223 C C . GLU B 1 97 ? -7.699 5.363 -12.445 1 98.25 97 GLU B C 1
ATOM 2225 O O . GLU B 1 97 ? -6.875 6.242 -12.188 1 98.25 97 GLU B O 1
ATOM 2230 N N . THR B 1 98 ? -8.68 5.008 -11.641 1 96.75 98 THR B N 1
ATOM 2231 C CA . THR B 1 98 ? -8.797 5.609 -10.32 1 96.75 98 THR B CA 1
ATOM 2232 C C . THR B 1 98 ? -7.586 5.258 -9.461 1 96.75 98 THR B C 1
ATOM 2234 O O . THR B 1 98 ? -7.027 6.125 -8.781 1 96.75 98 THR B O 1
ATOM 2237 N N . ALA B 1 99 ? -7.195 3.998 -9.516 1 97.06 99 ALA B N 1
ATOM 2238 C CA . ALA B 1 99 ? -6.027 3.562 -8.75 1 97.06 99 ALA B CA 1
ATOM 2239 C C . ALA B 1 99 ? -4.777 4.328 -9.18 1 97.06 99 ALA B C 1
ATOM 2241 O O . ALA B 1 99 ? -3.947 4.691 -8.344 1 97.06 99 ALA B O 1
ATOM 2242 N N . ALA B 1 100 ? -4.633 4.602 -10.484 1 97.31 100 ALA B N 1
ATOM 2243 C CA . ALA B 1 100 ? -3.482 5.34 -11 1 97.31 100 ALA B CA 1
ATOM 2244 C C . ALA B 1 100 ? -3.486 6.781 -10.492 1 97.31 100 ALA B C 1
ATOM 2246 O O . ALA B 1 100 ? -2.426 7.363 -10.25 1 97.31 100 ALA B O 1
ATOM 2247 N N . ARG B 1 101 ? -4.613 7.285 -10.281 1 95.19 101 ARG B N 1
ATOM 2248 C CA . ARG B 1 101 ? -4.727 8.695 -9.922 1 95.19 101 ARG B CA 1
ATOM 2249 C C . ARG B 1 101 ? -4.613 8.891 -8.414 1 95.19 101 ARG B C 1
ATOM 2251 O O . ARG B 1 101 ? -3.969 9.836 -7.949 1 95.19 101 ARG B O 1
ATOM 2258 N N . ILE B 1 102 ? -5.285 7.953 -7.625 1 95.31 102 ILE B N 1
ATOM 2259 C CA . ILE B 1 102 ? -5.363 8.297 -6.211 1 95.31 102 ILE B CA 1
ATOM 2260 C C . ILE B 1 102 ? -5.156 7.043 -5.363 1 95.31 102 ILE B C 1
ATOM 2262 O O . ILE B 1 102 ? -5.359 7.066 -4.148 1 95.31 102 ILE B O 1
ATOM 2266 N N . GLY B 1 103 ? -4.762 5.879 -5.93 1 96 103 GLY B N 1
ATOM 2267 C CA . GLY B 1 103 ? -4.422 4.684 -5.176 1 96 103 GLY B CA 1
ATOM 2268 C C . GLY B 1 103 ? -5.641 3.887 -4.738 1 96 103 GLY B C 1
ATOM 2269 O O . GLY B 1 103 ? -6.738 4.086 -5.266 1 96 103 GLY B O 1
ATOM 2270 N N . CYS B 1 104 ? -5.426 3.004 -3.863 1 96.38 104 CYS B N 1
ATOM 2271 C CA . CYS B 1 104 ? -6.484 2.16 -3.32 1 96.38 104 CYS B CA 1
ATOM 2272 C C . CYS B 1 104 ? -7.215 2.869 -2.186 1 96.38 104 CYS B C 1
ATOM 2274 O O . CYS B 1 104 ? -6.59 3.334 -1.232 1 96.38 104 CYS B O 1
ATOM 2276 N N . PRO B 1 105 ? -8.516 2.924 -2.219 1 94.81 105 PRO B N 1
ATOM 2277 C CA . PRO B 1 105 ? -9.25 3.643 -1.176 1 94.81 105 PRO B CA 1
ATOM 2278 C C . PRO B 1 105 ? -8.969 3.104 0.224 1 94.81 105 PRO B C 1
ATOM 2280 O O . PRO B 1 105 ? -8.688 3.877 1.145 1 94.81 105 PRO B O 1
ATOM 2283 N N . SER B 1 106 ? -9.016 1.8 0.356 1 95.88 106 SER B N 1
ATOM 2284 C CA . SER B 1 106 ? -8.828 1.221 1.682 1 95.88 106 SER B CA 1
ATOM 2285 C C . SER B 1 106 ? -7.355 1.22 2.08 1 95.88 106 SER B C 1
ATOM 2287 O O . SER B 1 106 ? -7.016 1.49 3.234 1 95.88 106 SER B O 1
ATOM 2289 N N . GLY B 1 107 ? -6.465 0.91 1.103 1 95.75 107 GLY B N 1
ATOM 2290 C CA . GLY B 1 107 ? -5.043 0.884 1.403 1 95.75 107 GLY B CA 1
ATOM 2291 C C . GLY B 1 107 ? -4.492 2.242 1.798 1 95.75 107 GLY B C 1
ATOM 2292 O O . GLY B 1 107 ? -3.672 2.342 2.711 1 95.75 107 GLY B O 1
ATOM 2293 N N . THR B 1 108 ? -4.906 3.26 1.123 1 93.88 108 THR B N 1
ATOM 2294 C CA . THR B 1 108 ? -4.488 4.621 1.442 1 93.88 108 THR B CA 1
ATOM 2295 C C . THR B 1 108 ? -4.965 5.02 2.836 1 93.88 108 THR B C 1
ATOM 2297 O O . THR B 1 108 ? -4.199 5.574 3.623 1 93.88 108 THR B O 1
ATOM 2300 N N . LEU B 1 109 ? -6.219 4.727 3.143 1 94.62 109 LEU B N 1
ATOM 2301 C CA . LEU B 1 109 ? -6.773 5.047 4.453 1 94.62 109 LEU B CA 1
ATOM 2302 C C . LEU B 1 109 ? -6.043 4.289 5.555 1 94.62 109 LEU B C 1
ATOM 2304 O O . LEU B 1 109 ? -5.766 4.844 6.617 1 94.62 109 LEU B O 1
ATOM 2308 N N . ALA B 1 110 ? -5.762 3.01 5.285 1 95.56 110 ALA B N 1
ATOM 2309 C CA . ALA B 1 110 ? -5.039 2.188 6.254 1 95.56 110 ALA B CA 1
ATOM 2310 C C . ALA B 1 110 ? -3.68 2.799 6.586 1 95.56 110 ALA B C 1
ATOM 2312 O O . ALA B 1 110 ? -3.303 2.889 7.758 1 95.56 110 ALA B O 1
ATOM 2313 N N . THR B 1 111 ? -2.992 3.244 5.578 1 93.56 111 THR B N 1
ATOM 2314 C CA . THR B 1 111 ? -1.678 3.852 5.758 1 93.56 111 THR B CA 1
ATOM 2315 C C . THR B 1 111 ? -1.781 5.137 6.574 1 93.56 111 THR B C 1
ATOM 2317 O O . THR B 1 111 ? -0.938 5.398 7.434 1 93.56 111 THR B O 1
ATOM 2320 N N . GLU B 1 112 ? -2.779 5.891 6.348 1 90.75 112 GLU B N 1
ATOM 2321 C CA . GLU B 1 112 ? -2.961 7.16 7.047 1 90.75 112 GLU B CA 1
ATOM 2322 C C . GLU B 1 112 ? -3.348 6.938 8.508 1 90.75 112 GLU B C 1
ATOM 2324 O O . GLU B 1 112 ? -2.928 7.688 9.391 1 90.75 112 GLU B O 1
ATOM 2329 N N . LEU B 1 113 ? -4.145 5.945 8.758 1 91.81 113 LEU B N 1
ATOM 2330 C CA . LEU B 1 113 ? -4.68 5.719 10.094 1 91.81 113 LEU B CA 1
ATOM 2331 C C . LEU B 1 113 ? -3.67 4.98 10.969 1 91.81 113 LEU B C 1
ATOM 2333 O O . LEU B 1 113 ? -3.809 4.949 12.195 1 91.81 113 LEU B O 1
ATOM 2337 N N . ASP B 1 114 ? -2.738 4.352 10.344 1 86.75 114 ASP B N 1
ATOM 2338 C CA . ASP B 1 114 ? -1.811 3.488 11.07 1 86.75 114 ASP B CA 1
ATOM 2339 C C . ASP B 1 114 ? -1.021 4.285 12.109 1 86.75 114 ASP B C 1
ATOM 2341 O O . ASP B 1 114 ? -0.509 3.715 13.078 1 86.75 114 ASP B O 1
ATOM 2345 N N . LYS B 1 115 ? -0.911 5.547 11.938 1 76.88 115 LYS B N 1
ATOM 2346 C CA . LYS B 1 115 ? -0.077 6.395 12.781 1 76.88 115 LYS B CA 1
ATOM 2347 C C . LYS B 1 115 ? -0.899 7.035 13.898 1 76.88 115 LYS B C 1
ATOM 2349 O O . LYS B 1 115 ? -0.379 7.84 14.672 1 76.88 115 LYS B O 1
ATOM 2354 N N . ARG B 1 116 ? -2.078 6.566 13.914 1 75.94 116 ARG B N 1
ATOM 2355 C CA . ARG B 1 116 ? -2.977 7.125 14.914 1 75.94 116 ARG B CA 1
ATOM 2356 C C . ARG B 1 116 ? -3.195 6.141 16.062 1 75.94 116 ARG B C 1
ATOM 2358 O O . ARG B 1 116 ? -3.062 4.93 15.883 1 75.94 116 ARG B O 1
ATOM 2365 N N . SER B 1 117 ? -3.357 6.621 17.188 1 70.12 117 SER B N 1
ATOM 2366 C CA . SER B 1 117 ? -3.543 5.793 18.375 1 70.12 117 SER B CA 1
ATOM 2367 C C . SER B 1 117 ? -4.992 5.828 18.859 1 70.12 117 SER B C 1
ATOM 2369 O O . SER B 1 117 ? -5.273 5.523 20.016 1 70.12 117 SER B O 1
ATOM 2371 N N . ASP B 1 118 ? -5.895 6.047 18 1 77.25 118 ASP B N 1
ATOM 2372 C CA . ASP B 1 118 ? -7.254 6.301 18.469 1 77.25 118 ASP B CA 1
ATOM 2373 C C . ASP B 1 118 ? -8.164 5.113 18.188 1 77.25 118 ASP B C 1
ATOM 2375 O O . ASP B 1 118 ? -9.375 5.18 18.422 1 77.25 118 ASP B O 1
ATOM 2379 N N . GLY B 1 119 ? -7.629 4.086 17.594 1 86.81 119 GLY B N 1
ATOM 2380 C CA . GLY B 1 119 ? -8.375 2.854 17.406 1 86.81 119 GLY B CA 1
ATOM 2381 C C . GLY B 1 119 ? -9.078 2.779 16.062 1 86.81 119 GLY B C 1
ATOM 2382 O O . GLY B 1 119 ? -9.641 1.741 15.711 1 86.81 119 GLY B O 1
ATOM 2383 N N . LEU B 1 120 ? -9.172 3.846 15.297 1 91.94 120 LEU B N 1
ATOM 2384 C CA . LEU B 1 120 ? -9.812 3.869 13.992 1 91.94 120 LEU B CA 1
ATOM 2385 C C . LEU B 1 120 ? -9.102 2.938 13.016 1 91.94 120 LEU B C 1
ATOM 2387 O O . LEU B 1 120 ? -9.727 2.355 12.133 1 91.94 120 LEU B O 1
ATOM 2391 N N . ASP B 1 121 ? -7.871 2.779 13.273 1 93.38 121 ASP B N 1
ATOM 2392 C CA . ASP B 1 121 ? -7.094 1.847 12.461 1 93.38 121 ASP B CA 1
ATOM 2393 C C . ASP B 1 121 ? -7.594 0.415 12.641 1 93.38 121 ASP B C 1
ATOM 2395 O O . ASP B 1 121 ? -7.676 -0.345 11.672 1 93.38 121 ASP B O 1
ATOM 2399 N N . ARG B 1 122 ? -8.023 0.058 13.805 1 94.31 122 ARG B N 1
ATOM 2400 C CA . ARG B 1 122 ? -8.508 -1.292 14.078 1 94.31 122 ARG B CA 1
ATOM 2401 C C . ARG B 1 122 ? -9.852 -1.541 13.414 1 94.31 122 ARG B C 1
ATOM 2403 O O . ARG B 1 122 ? -10.141 -2.656 12.977 1 94.31 122 ARG B O 1
ATOM 2410 N N . GLU B 1 123 ? -10.664 -0.525 13.398 1 96 123 GLU B N 1
ATOM 2411 C CA . GLU B 1 123 ? -11.961 -0.658 12.742 1 96 123 GLU B CA 1
ATOM 2412 C C . GLU B 1 123 ? -11.797 -0.909 11.242 1 96 123 GLU B C 1
ATOM 2414 O O . GLU B 1 123 ? -12.484 -1.76 10.672 1 96 123 GLU B O 1
ATOM 2419 N N . LEU B 1 124 ? -10.945 -0.182 10.648 1 96.81 124 LEU B N 1
ATOM 2420 C CA . LEU B 1 124 ? -10.688 -0.408 9.234 1 96.81 124 LEU B CA 1
ATOM 2421 C C . LEU B 1 124 ? -10.078 -1.788 9.008 1 96.81 124 LEU B C 1
ATOM 2423 O O . LEU B 1 124 ? -10.414 -2.465 8.031 1 96.81 124 LEU B O 1
ATOM 2427 N N . ALA B 1 125 ? -9.195 -2.213 9.914 1 97.5 125 ALA B N 1
ATOM 2428 C CA . ALA B 1 125 ? -8.586 -3.533 9.828 1 97.5 125 ALA B CA 1
ATOM 2429 C C . ALA B 1 125 ? -9.641 -4.633 9.828 1 97.5 125 ALA B C 1
ATOM 2431 O O . ALA B 1 125 ? -9.5 -5.645 9.133 1 97.5 125 ALA B O 1
ATOM 2432 N N . GLU B 1 126 ? -10.633 -4.438 10.57 1 97.81 126 GLU B N 1
ATOM 2433 C CA . GLU B 1 126 ? -11.711 -5.422 10.625 1 97.81 126 GLU B CA 1
ATOM 2434 C C . GLU B 1 126 ? -12.43 -5.535 9.289 1 97.81 126 GLU B C 1
ATOM 2436 O O . GLU B 1 126 ? -12.828 -6.629 8.875 1 97.81 126 GLU B O 1
ATOM 2441 N N . VAL B 1 127 ? -12.625 -4.402 8.648 1 98.12 127 VAL B N 1
ATOM 2442 C CA . VAL B 1 127 ? -13.242 -4.41 7.328 1 98.12 127 VAL B CA 1
ATOM 2443 C C . VAL B 1 127 ? -12.359 -5.168 6.344 1 98.12 127 VAL B C 1
ATOM 2445 O O . VAL B 1 127 ? -12.836 -6.004 5.578 1 98.12 127 VAL B O 1
ATOM 2448 N N . MET B 1 128 ? -11.125 -4.934 6.359 1 98.25 128 MET B N 1
ATOM 2449 C CA . MET B 1 128 ? -10.18 -5.605 5.469 1 98.25 128 MET B CA 1
ATOM 2450 C C . MET B 1 128 ? -10.086 -7.09 5.801 1 98.25 128 MET B C 1
ATOM 2452 O O . MET B 1 128 ? -9.961 -7.926 4.902 1 98.25 128 MET B O 1
ATOM 2456 N N . ARG B 1 129 ? -10.18 -7.398 7.078 1 98.5 129 ARG B N 1
ATOM 2457 C CA . ARG B 1 129 ? -10.164 -8.797 7.504 1 98.5 129 ARG B CA 1
ATOM 2458 C C . ARG B 1 129 ? -11.359 -9.555 6.941 1 98.5 129 ARG B C 1
ATOM 2460 O O . ARG B 1 129 ? -11.242 -10.719 6.555 1 98.5 129 ARG B O 1
ATOM 2467 N N . ARG B 1 130 ? -12.461 -8.906 6.918 1 98.62 130 ARG B N 1
ATOM 2468 C CA . ARG B 1 130 ? -13.656 -9.539 6.367 1 98.62 130 ARG B CA 1
ATOM 2469 C C . ARG B 1 130 ? -13.445 -9.914 4.902 1 98.62 130 ARG B C 1
ATOM 2471 O O . ARG B 1 130 ? -13.883 -10.977 4.465 1 98.62 130 ARG B O 1
ATOM 2478 N N . LEU B 1 131 ? -12.805 -9.023 4.152 1 98.75 131 LEU B N 1
ATOM 2479 C CA . LEU B 1 131 ? -12.516 -9.328 2.758 1 98.75 131 LEU B CA 1
ATOM 2480 C C . LEU B 1 131 ? -11.547 -10.5 2.648 1 98.75 131 LEU B C 1
ATOM 2482 O O . LEU B 1 131 ? -11.75 -11.406 1.841 1 98.75 131 LEU B O 1
ATOM 2486 N N . VAL B 1 132 ? -10.508 -10.508 3.447 1 98.88 132 VAL B N 1
ATOM 2487 C CA . VAL B 1 132 ? -9.523 -11.586 3.451 1 98.88 132 VAL B CA 1
ATOM 2488 C C . VAL B 1 132 ? -10.203 -12.914 3.787 1 98.88 132 VAL B C 1
ATOM 2490 O O . VAL B 1 132 ? -9.961 -13.922 3.127 1 98.88 132 VAL B O 1
ATOM 2493 N N . ASP B 1 133 ? -11.039 -12.859 4.82 1 98.81 133 ASP B N 1
ATOM 2494 C CA . ASP B 1 133 ? -11.758 -14.062 5.238 1 98.81 133 ASP B CA 1
ATOM 2495 C C . ASP B 1 133 ? -12.656 -14.586 4.121 1 98.81 133 ASP B C 1
ATOM 2497 O O . ASP B 1 133 ? -12.727 -15.789 3.887 1 98.81 133 ASP B O 1
ATOM 2501 N N . TRP B 1 134 ? -13.352 -13.68 3.498 1 98.88 134 TRP B N 1
ATOM 2502 C CA . TRP B 1 134 ? -14.211 -14.086 2.395 1 98.88 134 TRP B CA 1
ATOM 2503 C C . TRP B 1 134 ? -13.398 -14.734 1.278 1 98.88 134 TRP B C 1
ATOM 2505 O O . TRP B 1 134 ? -13.789 -15.773 0.746 1 98.88 134 TRP B O 1
ATOM 2515 N N . VAL B 1 135 ? -12.281 -14.164 0.865 1 98.94 135 VAL B N 1
ATOM 2516 C CA . VAL B 1 135 ? -11.406 -14.711 -0.17 1 98.94 135 VAL B CA 1
ATOM 2517 C C . VAL B 1 135 ? -10.898 -16.094 0.253 1 98.94 135 VAL B C 1
ATOM 2519 O O . VAL B 1 135 ? -10.844 -17.016 -0.562 1 98.94 135 VAL B O 1
ATOM 2522 N N . GLU B 1 136 ? -10.523 -16.203 1.515 1 98.88 136 GLU B N 1
ATOM 2523 C CA . GLU B 1 136 ? -10.086 -17.484 2.043 1 98.88 136 GLU B CA 1
ATOM 2524 C C . GLU B 1 136 ? -11.156 -18.562 1.863 1 98.88 136 GLU B C 1
ATOM 2526 O O . GLU B 1 136 ? -10.859 -19.688 1.486 1 98.88 136 GLU B O 1
ATOM 2531 N N . GLU B 1 137 ? -12.344 -18.172 2.148 1 98.81 137 GLU B N 1
ATOM 2532 C CA . GLU B 1 137 ? -13.469 -19.094 1.997 1 98.81 137 GLU B CA 1
ATOM 2533 C C . GLU B 1 137 ? -13.602 -19.562 0.553 1 98.81 137 GLU B C 1
ATOM 2535 O O . GLU B 1 137 ? -13.938 -20.734 0.303 1 98.81 137 GLU B O 1
ATOM 2540 N N . GLN B 1 138 ? -13.391 -18.656 -0.416 1 98.81 138 GLN B N 1
ATOM 2541 C CA . GLN B 1 138 ? -13.461 -19.047 -1.819 1 98.81 138 GLN B CA 1
ATOM 2542 C C . GLN B 1 138 ? -12.375 -20.062 -2.16 1 98.81 138 GLN B C 1
ATOM 2544 O O . GLN B 1 138 ? -12.641 -21.078 -2.814 1 98.81 138 GLN B O 1
ATOM 2549 N N . PHE B 1 139 ? -11.141 -19.859 -1.722 1 98.75 139 PHE B N 1
ATOM 2550 C CA . PHE B 1 139 ? -10.055 -20.797 -1.996 1 98.75 139 PHE B CA 1
ATOM 2551 C C . PHE B 1 139 ? -10.32 -22.125 -1.314 1 98.75 139 PHE B C 1
ATOM 2553 O O . PHE B 1 139 ? -10.023 -23.188 -1.876 1 98.75 139 PHE B O 1
ATOM 2560 N N . ALA B 1 140 ? -10.836 -22.062 -0.065 1 98.62 140 ALA B N 1
ATOM 2561 C CA . ALA B 1 140 ? -11.203 -23.297 0.627 1 98.62 140 ALA B CA 1
ATOM 2562 C C . ALA B 1 140 ? -12.25 -24.078 -0.156 1 98.62 140 ALA B C 1
ATOM 2564 O O . ALA B 1 140 ? -12.172 -25.312 -0.271 1 98.62 140 ALA B O 1
ATOM 2565 N N . ALA B 1 141 ? -13.195 -23.359 -0.688 1 98.12 141 ALA B N 1
ATOM 2566 C CA . ALA B 1 141 ? -14.258 -23.984 -1.478 1 98.12 141 ALA B CA 1
ATOM 2567 C C . ALA B 1 141 ? -13.703 -24.594 -2.762 1 98.12 141 ALA B C 1
ATOM 2569 O O . ALA B 1 141 ? -14.312 -25.5 -3.34 1 98.12 141 ALA B O 1
ATOM 2570 N N . MET B 1 142 ? -12.586 -24.141 -3.254 1 97.94 142 MET B N 1
ATOM 2571 C CA . MET B 1 142 ? -11.906 -24.703 -4.414 1 97.94 142 MET B CA 1
ATOM 2572 C C . MET B 1 142 ? -11.102 -25.938 -4.027 1 97.94 142 MET B C 1
ATOM 2574 O O . MET B 1 142 ? -10.438 -26.531 -4.871 1 97.94 142 MET B O 1
ATOM 2578 N N . GLY B 1 143 ? -11.055 -26.234 -2.738 1 97.62 143 GLY B N 1
ATOM 2579 C CA . GLY B 1 143 ? -10.383 -27.438 -2.26 1 97.62 143 GLY B CA 1
ATOM 2580 C C . GLY B 1 143 ? -8.938 -27.188 -1.849 1 97.62 143 GLY B C 1
ATOM 2581 O O . GLY B 1 143 ? -8.156 -28.141 -1.722 1 97.62 143 GLY B O 1
ATOM 2582 N N . ARG B 1 144 ? -8.586 -25.969 -1.636 1 97.75 144 ARG B N 1
ATOM 2583 C CA . ARG B 1 144 ? -7.199 -25.656 -1.326 1 97.75 144 ARG B CA 1
ATOM 2584 C C . ARG B 1 144 ? -6.941 -25.719 0.176 1 97.75 144 ARG B C 1
ATOM 2586 O O . ARG B 1 144 ? -7.555 -24.984 0.952 1 97.75 144 ARG B O 1
ATOM 2593 N N . ALA B 1 145 ? -5.969 -26.531 0.565 1 97.5 145 ALA B N 1
ATOM 2594 C CA . ALA B 1 145 ? -5.598 -26.656 1.972 1 97.5 145 ALA B CA 1
ATOM 2595 C C . ALA B 1 145 ? -4.828 -25.438 2.455 1 97.5 145 ALA B C 1
ATOM 2597 O O . ALA B 1 145 ? -4.789 -25.156 3.656 1 97.5 145 ALA B O 1
ATOM 2598 N N . ASP B 1 146 ? -4.191 -24.734 1.517 1 97.88 146 ASP B N 1
ATOM 2599 C CA . ASP B 1 146 ? -3.41 -23.547 1.836 1 97.88 146 ASP B CA 1
ATOM 2600 C C . ASP B 1 146 ? -4.215 -22.266 1.573 1 97.88 146 ASP B C 1
ATOM 2602 O O . ASP B 1 146 ? -3.658 -21.266 1.148 1 97.88 146 ASP B O 1
ATOM 2606 N N . ALA B 1 147 ? -5.566 -22.297 1.808 1 98.5 147 ALA B N 1
ATOM 2607 C CA . ALA B 1 147 ? -6.504 -21.234 1.486 1 98.5 147 ALA B CA 1
ATOM 2608 C C . ALA B 1 147 ? -6.125 -19.938 2.205 1 98.5 147 ALA B C 1
ATOM 2610 O O . ALA B 1 147 ? -6.223 -18.844 1.633 1 98.5 147 ALA B O 1
ATOM 2611 N N . ALA B 1 148 ? -5.676 -20.047 3.414 1 98.5 148 ALA B N 1
ATOM 2612 C CA . ALA B 1 148 ? -5.332 -18.859 4.195 1 98.5 148 ALA B CA 1
ATOM 2613 C C . ALA B 1 148 ? -4.152 -18.109 3.576 1 98.5 148 ALA B C 1
ATOM 2615 O O . ALA B 1 148 ? -4.184 -16.891 3.441 1 98.5 148 ALA B O 1
ATOM 2616 N N . GLU B 1 149 ? -3.166 -18.859 3.182 1 98.31 149 GLU B N 1
ATOM 2617 C CA . GLU B 1 149 ? -1.988 -18.266 2.547 1 98.31 149 GLU B CA 1
ATOM 2618 C C . GLU B 1 149 ? -2.34 -17.641 1.203 1 98.31 149 GLU B C 1
ATOM 2620 O O . GLU B 1 149 ? -1.868 -16.547 0.88 1 98.31 149 GLU B O 1
ATOM 2625 N N . LEU B 1 150 ? -3.17 -18.328 0.476 1 98.56 150 LEU B N 1
ATOM 2626 C CA . LEU B 1 150 ? -3.566 -17.844 -0.846 1 98.56 150 LEU B CA 1
ATOM 2627 C C . LEU B 1 150 ? -4.402 -16.578 -0.739 1 98.56 150 LEU B C 1
ATOM 2629 O O . LEU B 1 150 ? -4.27 -15.672 -1.565 1 98.56 150 LEU B O 1
ATOM 2633 N N . ALA B 1 151 ? -5.25 -16.5 0.26 1 98.94 151 ALA B N 1
ATOM 2634 C CA . ALA B 1 151 ? -6.102 -15.328 0.46 1 98.94 151 ALA B CA 1
ATOM 2635 C C . ALA B 1 151 ? -5.262 -14.086 0.756 1 98.94 151 ALA B C 1
ATOM 2637 O O . ALA B 1 151 ? -5.473 -13.023 0.159 1 98.94 151 ALA B O 1
ATOM 2638 N N . ILE B 1 152 ? -4.285 -14.266 1.614 1 98.88 152 ILE B N 1
ATOM 2639 C CA . ILE B 1 152 ? -3.389 -13.164 1.956 1 98.88 152 ILE B CA 1
ATOM 2640 C C . ILE B 1 152 ? -2.594 -12.742 0.723 1 98.88 152 ILE B C 1
ATOM 2642 O O . ILE B 1 152 ? -2.461 -11.555 0.438 1 98.88 152 ILE B O 1
ATOM 2646 N N . ALA B 1 153 ? -2.096 -13.703 -0.031 1 98.81 153 ALA B N 1
ATOM 2647 C CA . ALA B 1 153 ? -1.311 -13.422 -1.229 1 98.81 153 ALA B CA 1
ATOM 2648 C C . ALA B 1 153 ? -2.127 -12.617 -2.242 1 98.81 153 ALA B C 1
ATOM 2650 O O . ALA B 1 153 ? -1.628 -11.656 -2.828 1 98.81 153 ALA B O 1
ATOM 2651 N N . LEU B 1 154 ? -3.406 -12.992 -2.426 1 98.88 154 LEU B N 1
ATOM 2652 C CA . LEU B 1 154 ? -4.246 -12.32 -3.41 1 98.88 154 LEU B CA 1
ATOM 2653 C C . LEU B 1 154 ? -4.527 -10.883 -2.99 1 98.88 154 LEU B C 1
ATOM 2655 O O . LEU B 1 154 ? -4.391 -9.961 -3.795 1 98.88 154 LEU B O 1
ATOM 2659 N N . ILE B 1 155 ? -4.887 -10.68 -1.734 1 98.88 155 ILE B N 1
ATOM 2660 C CA . ILE B 1 155 ? -5.211 -9.344 -1.25 1 98.88 155 ILE B CA 1
ATOM 2661 C C . ILE B 1 155 ? -3.947 -8.484 -1.22 1 98.88 155 ILE B C 1
ATOM 2663 O O . ILE B 1 155 ? -3.988 -7.297 -1.545 1 98.88 155 ILE B O 1
ATOM 2667 N N . ALA B 1 156 ? -2.834 -9.086 -0.861 1 98.81 156 ALA B N 1
ATOM 2668 C CA . ALA B 1 156 ? -1.562 -8.375 -0.899 1 98.81 156 ALA B CA 1
ATOM 2669 C C . ALA B 1 156 ? -1.218 -7.941 -2.322 1 98.81 156 ALA B C 1
ATOM 2671 O O . ALA B 1 156 ? -0.769 -6.812 -2.545 1 98.81 156 ALA B O 1
ATOM 2672 N N . ALA B 1 157 ? -1.426 -8.828 -3.26 1 98.75 157 ALA B N 1
ATOM 2673 C CA . ALA B 1 157 ? -1.149 -8.5 -4.656 1 98.75 157 ALA B CA 1
ATOM 2674 C C . ALA B 1 157 ? -1.953 -7.285 -5.105 1 98.75 157 ALA B C 1
ATOM 2676 O O . ALA B 1 157 ? -1.417 -6.387 -5.758 1 98.75 157 ALA B O 1
ATOM 2677 N N . TYR B 1 158 ? -3.188 -7.285 -4.738 1 98.56 158 TYR B N 1
ATOM 2678 C CA . TYR B 1 158 ? -4.047 -6.172 -5.117 1 98.56 158 TYR B CA 1
ATOM 2679 C C . TYR B 1 158 ? -3.572 -4.875 -4.473 1 98.56 158 TYR B C 1
ATOM 2681 O O . TYR B 1 158 ? -3.449 -3.848 -5.145 1 98.56 158 TYR B O 1
ATOM 2689 N N . GLN B 1 159 ? -3.379 -4.879 -3.193 1 98.56 159 GLN B N 1
ATOM 2690 C CA . GLN B 1 159 ? -2.941 -3.676 -2.494 1 98.56 159 GLN B CA 1
ATOM 2691 C C . GLN B 1 159 ? -1.612 -3.17 -3.047 1 98.56 159 GLN B C 1
ATOM 2693 O O . GLN B 1 159 ? -1.448 -1.972 -3.283 1 98.56 159 GLN B O 1
ATOM 2698 N N . GLY B 1 160 ? -0.694 -4.105 -3.262 1 98.75 160 GLY B N 1
ATOM 2699 C CA . GLY B 1 160 ? 0.614 -3.73 -3.773 1 98.75 160 GLY B CA 1
ATOM 2700 C C . GLY B 1 160 ? 0.567 -3.182 -5.188 1 98.75 160 GLY B C 1
ATOM 2701 O O . GLY B 1 160 ? 1.206 -2.172 -5.488 1 98.75 160 GLY B O 1
ATOM 2702 N N . ILE B 1 161 ? -0.193 -3.783 -6.062 1 98.88 161 ILE B N 1
ATOM 2703 C CA . ILE B 1 161 ? -0.242 -3.32 -7.445 1 98.88 161 ILE B CA 1
ATOM 2704 C C . ILE B 1 161 ? -0.978 -1.985 -7.516 1 98.88 161 ILE B C 1
ATOM 2706 O O . ILE B 1 161 ? -0.652 -1.134 -8.344 1 98.88 161 ILE B O 1
ATOM 2710 N N . SER B 1 162 ? -1.968 -1.819 -6.621 1 98.62 162 SER B N 1
ATOM 2711 C CA . SER B 1 162 ? -2.604 -0.508 -6.543 1 98.62 162 SER B CA 1
ATOM 2712 C C . SER B 1 162 ? -1.591 0.577 -6.191 1 98.62 162 SER B C 1
ATOM 2714 O O . SER B 1 162 ? -1.58 1.646 -6.809 1 98.62 162 SER B O 1
ATOM 2716 N N . LEU B 1 163 ? -0.746 0.29 -5.242 1 98.44 163 LEU B N 1
ATOM 2717 C CA . LEU B 1 163 ? 0.286 1.239 -4.84 1 98.44 163 LEU B CA 1
ATOM 2718 C C . LEU B 1 163 ? 1.235 1.533 -5.996 1 98.44 163 LEU B C 1
ATOM 2720 O O . LEU B 1 163 ? 1.543 2.695 -6.273 1 98.44 163 LEU B O 1
ATOM 2724 N N . LEU B 1 164 ? 1.687 0.517 -6.695 1 98.69 164 LEU B N 1
ATOM 2725 C CA . LEU B 1 164 ? 2.621 0.716 -7.797 1 98.69 164 LEU B CA 1
ATOM 2726 C C . LEU B 1 164 ? 1.949 1.454 -8.953 1 98.69 164 LEU B C 1
ATOM 2728 O O . LEU B 1 164 ? 2.564 2.314 -9.586 1 98.69 164 LEU B O 1
ATOM 2732 N N . THR B 1 165 ? 0.705 1.067 -9.234 1 98.69 165 THR B N 1
ATOM 2733 C CA . THR B 1 165 ? -0.069 1.748 -10.266 1 98.69 165 THR B CA 1
ATOM 2734 C C . THR B 1 165 ? -0.163 3.242 -9.977 1 98.69 165 THR B C 1
ATOM 2736 O O . THR B 1 165 ? -0.005 4.066 -10.875 1 98.69 165 THR B O 1
ATOM 2739 N N . ASN B 1 166 ? -0.378 3.539 -8.758 1 97.88 166 ASN B N 1
ATOM 2740 C CA . ASN B 1 166 ? -0.452 4.934 -8.328 1 97.88 166 ASN B CA 1
ATOM 2741 C C . ASN B 1 166 ? 0.913 5.613 -8.398 1 97.88 166 ASN B C 1
ATOM 2743 O O . ASN B 1 166 ? 1.039 6.707 -8.945 1 97.88 166 ASN B O 1
ATOM 2747 N N . THR B 1 167 ? 1.911 4.988 -7.891 1 97.62 167 THR B N 1
ATOM 2748 C CA . THR B 1 167 ? 3.266 5.523 -7.816 1 97.62 167 THR B CA 1
ATOM 2749 C C . THR B 1 167 ? 3.793 5.848 -9.211 1 97.62 167 THR B C 1
ATOM 2751 O O . THR B 1 167 ? 4.422 6.887 -9.422 1 97.62 167 THR B O 1
ATOM 2754 N N . PHE B 1 168 ? 3.463 4.98 -10.141 1 97.94 168 PHE B N 1
ATOM 2755 C CA . PHE B 1 168 ? 4.012 5.137 -11.477 1 97.94 168 PHE B CA 1
ATOM 2756 C C . PHE B 1 168 ? 3 5.801 -12.406 1 97.94 168 PHE B C 1
ATOM 2758 O O . PHE B 1 168 ? 3.289 6.035 -13.578 1 97.94 168 PHE B O 1
ATOM 2765 N N . ARG B 1 169 ? 1.817 6.059 -11.961 1 96.81 169 ARG B N 1
ATOM 2766 C CA . ARG B 1 169 ? 0.734 6.652 -12.734 1 96.81 169 ARG B CA 1
ATOM 2767 C C . ARG B 1 169 ? 0.494 5.879 -14.023 1 96.81 169 ARG B C 1
ATOM 2769 O O . ARG B 1 169 ? 0.349 6.473 -15.094 1 96.81 169 ARG B O 1
ATOM 2776 N N . ASP B 1 170 ? 0.51 4.574 -13.875 1 98.38 170 ASP B N 1
ATOM 2777 C CA . ASP B 1 170 ? 0.397 3.693 -15.031 1 98.38 170 ASP B CA 1
ATOM 2778 C C . ASP B 1 170 ? -0.673 2.627 -14.812 1 98.38 170 ASP B C 1
ATOM 2780 O O . ASP B 1 170 ? -0.386 1.551 -14.289 1 98.38 170 ASP B O 1
ATOM 2784 N N . PRO B 1 171 ? -1.925 2.887 -15.273 1 98.56 171 PRO B N 1
ATOM 2785 C CA . PRO B 1 171 ? -3.027 1.949 -15.039 1 98.56 171 PRO B CA 1
ATOM 2786 C C . PRO B 1 171 ? -2.807 0.599 -15.719 1 98.56 171 PRO B C 1
ATOM 2788 O O . PRO B 1 171 ? -3.438 -0.393 -15.344 1 98.56 171 PRO B O 1
ATOM 2791 N N . ALA B 1 172 ? -1.908 0.526 -16.703 1 98.75 172 ALA B N 1
ATOM 2792 C CA . ALA B 1 172 ? -1.659 -0.733 -17.391 1 98.75 172 ALA B CA 1
ATOM 2793 C C . ALA B 1 172 ? -1.043 -1.768 -16.453 1 98.75 172 ALA B C 1
ATOM 2795 O O . ALA B 1 172 ? -1.202 -2.973 -16.656 1 98.75 172 ALA B O 1
ATOM 2796 N N . LEU B 1 173 ? -0.336 -1.319 -15.422 1 98.81 173 LEU B N 1
ATOM 2797 C CA . LEU B 1 173 ? 0.256 -2.238 -14.461 1 98.81 173 LEU B CA 1
ATOM 2798 C C . LEU B 1 173 ? -0.821 -3.066 -13.766 1 98.81 173 LEU B C 1
ATOM 2800 O O . LEU B 1 173 ? -0.661 -4.277 -13.594 1 98.81 173 LEU B O 1
ATOM 2804 N N . MET B 1 174 ? -1.933 -2.406 -13.375 1 98.75 174 MET B N 1
ATOM 2805 C CA . MET B 1 174 ? -3.041 -3.109 -12.742 1 98.75 174 MET B CA 1
ATOM 2806 C C . MET B 1 174 ? -3.662 -4.129 -13.688 1 98.75 174 MET B C 1
ATOM 2808 O O . MET B 1 174 ? -4.004 -5.238 -13.281 1 98.75 174 MET B O 1
ATOM 2812 N N . ALA B 1 175 ? -3.822 -3.725 -14.922 1 98.81 175 ALA B N 1
ATOM 2813 C CA . ALA B 1 175 ? -4.398 -4.633 -15.914 1 98.81 175 ALA B CA 1
ATOM 2814 C C . ALA B 1 175 ? -3.514 -5.859 -16.109 1 98.81 175 ALA B C 1
ATOM 2816 O O . ALA B 1 175 ? -4.004 -6.992 -16.125 1 98.81 175 ALA B O 1
ATOM 2817 N N . THR B 1 176 ? -2.215 -5.633 -16.234 1 98.75 176 THR B N 1
ATOM 2818 C CA . THR B 1 176 ? -1.258 -6.711 -16.453 1 98.75 176 THR B CA 1
ATOM 2819 C C . THR B 1 176 ? -1.221 -7.652 -15.258 1 98.75 176 THR B C 1
ATOM 2821 O O . THR B 1 176 ? -1.25 -8.875 -15.414 1 98.75 176 THR B O 1
ATOM 2824 N N . GLU B 1 177 ? -1.174 -7.098 -14.055 1 98.75 177 GLU B N 1
ATOM 2825 C CA . GLU B 1 177 ? -1.17 -7.93 -12.852 1 98.75 177 GLU B CA 1
ATOM 2826 C C . GLU B 1 177 ? -2.498 -8.664 -12.688 1 98.75 177 GLU B C 1
ATOM 2828 O O . GLU B 1 177 ? -2.527 -9.812 -12.234 1 98.75 177 GLU B O 1
ATOM 2833 N N . GLY B 1 178 ? -3.613 -7.926 -13.023 1 98.81 178 GLY B N 1
ATOM 2834 C CA . GLY B 1 178 ? -4.902 -8.594 -12.992 1 98.81 178 GLY B CA 1
ATOM 2835 C C . GLY B 1 178 ? -4.957 -9.828 -13.867 1 98.81 178 GLY B C 1
ATOM 2836 O O . GLY B 1 178 ? -5.465 -10.875 -13.453 1 98.81 178 GLY B O 1
ATOM 2837 N N . ASP B 1 179 ? -4.426 -9.734 -15.078 1 98.69 179 ASP B N 1
ATOM 2838 C CA . ASP B 1 179 ? -4.363 -10.875 -15.984 1 98.69 179 ASP B CA 1
ATOM 2839 C C . ASP B 1 179 ? -3.52 -12 -15.391 1 98.69 179 ASP B C 1
ATOM 2841 O O . ASP B 1 179 ? -3.893 -13.18 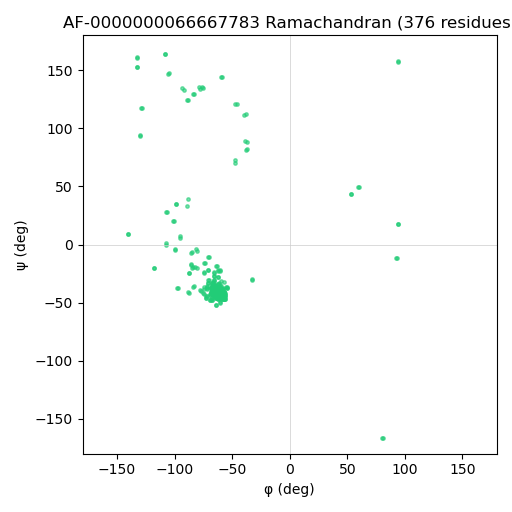-15.477 1 98.69 179 ASP B O 1
ATOM 2845 N N . ARG B 1 180 ? -2.441 -11.664 -14.82 1 98.12 180 ARG B N 1
ATOM 2846 C CA . ARG B 1 180 ? -1.562 -12.648 -14.211 1 98.12 180 ARG B CA 1
ATOM 2847 C C . ARG B 1 180 ? -2.256 -13.367 -13.055 1 98.12 180 ARG B C 1
ATOM 2849 O O . ARG B 1 180 ? -2.156 -14.586 -12.922 1 98.12 180 ARG B O 1
ATOM 2856 N N . LEU B 1 181 ? -2.957 -12.625 -12.195 1 98.56 181 LEU B N 1
ATOM 2857 C CA . LEU B 1 181 ? -3.65 -13.195 -11.047 1 98.56 181 LEU B CA 1
ATOM 2858 C C . LEU B 1 181 ? -4.781 -14.109 -11.5 1 98.56 181 LEU B C 1
ATOM 2860 O O . LEU B 1 181 ? -5.039 -15.141 -10.875 1 98.56 181 LEU B O 1
ATOM 2864 N N . ALA B 1 182 ? -5.457 -13.703 -12.586 1 98.31 182 ALA B N 1
ATOM 2865 C CA . ALA B 1 182 ? -6.5 -14.562 -13.133 1 98.31 182 ALA B CA 1
ATOM 2866 C C . ALA B 1 182 ? -5.926 -15.891 -13.609 1 98.31 182 ALA B C 1
ATOM 2868 O O . ALA B 1 182 ? -6.492 -16.953 -13.344 1 98.31 182 ALA B O 1
ATOM 2869 N N . ARG B 1 183 ? -4.746 -15.867 -14.305 1 97.5 183 ARG B N 1
ATOM 2870 C CA . ARG B 1 183 ? -4.07 -17.094 -14.727 1 97.5 183 ARG B CA 1
ATOM 2871 C C . ARG B 1 183 ? -3.617 -17.906 -13.523 1 97.5 183 ARG B C 1
ATOM 2873 O O . ARG B 1 183 ? -3.67 -19.141 -13.547 1 97.5 183 ARG B O 1
ATOM 2880 N N . TRP B 1 184 ? -3.166 -17.219 -12.516 1 96.75 184 TRP B N 1
ATOM 2881 C CA . TRP B 1 184 ? -2.746 -17.859 -11.281 1 96.75 184 TRP B CA 1
ATOM 2882 C C . TRP B 1 184 ? -3.904 -18.625 -10.648 1 96.75 184 TRP B C 1
ATOM 2884 O O . TRP B 1 184 ? -3.758 -19.797 -10.273 1 96.75 184 TRP B O 1
ATOM 2894 N N . ILE B 1 185 ? -5.094 -18 -10.57 1 97.81 185 ILE B N 1
ATOM 2895 C CA . ILE B 1 185 ? -6.277 -18.656 -10.031 1 97.81 185 ILE B CA 1
ATOM 2896 C C . ILE B 1 185 ? -6.594 -19.906 -10.859 1 97.81 185 ILE B C 1
ATOM 2898 O O . ILE B 1 185 ? -6.902 -20.953 -10.305 1 97.81 185 ILE B O 1
ATOM 2902 N N . ASP B 1 186 ? -6.48 -19.781 -12.164 1 96.88 186 ASP B N 1
ATOM 2903 C CA . ASP B 1 186 ? -6.75 -20.906 -13.047 1 96.88 186 ASP B CA 1
ATOM 2904 C C . ASP B 1 186 ? -5.781 -22.062 -12.781 1 96.88 186 ASP B C 1
ATOM 2906 O O . ASP B 1 186 ? -6.145 -23.219 -12.914 1 96.88 186 ASP B O 1
ATOM 2910 N N . SER B 1 187 ? -4.566 -21.734 -12.422 1 94.94 187 SER B N 1
ATOM 2911 C CA . SER B 1 187 ? -3.537 -22.75 -12.211 1 94.94 187 SER B CA 1
ATOM 2912 C C . SER B 1 187 ? -3.77 -23.516 -10.906 1 94.94 187 SER B C 1
ATOM 2914 O O . SER B 1 187 ? -3.174 -24.562 -10.68 1 94.94 187 SER B O 1
ATOM 2916 N N . LEU B 1 188 ? -4.594 -22.984 -10.047 1 94.19 188 LEU B N 1
ATOM 2917 C CA . LEU B 1 188 ? -4.836 -23.578 -8.742 1 94.19 188 LEU B CA 1
ATOM 2918 C C . LEU B 1 188 ? -5.922 -24.656 -8.828 1 94.19 188 LEU B C 1
ATOM 2920 O O . LEU B 1 188 ? -6.137 -25.406 -7.871 1 94.19 188 LEU B O 1
ATOM 2924 N N . VAL B 1 189 ? -6.715 -24.656 -9.906 1 85 189 VAL B N 1
ATOM 2925 C CA . VAL B 1 189 ? -7.816 -25.594 -10.078 1 85 189 VAL B CA 1
ATOM 2926 C C . VAL B 1 189 ? -7.312 -26.859 -10.773 1 85 189 VAL B C 1
ATOM 2928 O O . VAL B 1 189 ? -6.676 -26.797 -11.828 1 85 189 VAL B O 1
ATOM 2931 N N . SER B 1 190 ? -6.043 -27.375 -10.609 1 57.47 190 SER B N 1
ATOM 2932 C CA . SER B 1 190 ? -5.859 -28.672 -11.25 1 57.47 190 SER B CA 1
ATOM 2933 C C . SER B 1 190 ? -6.73 -29.734 -10.586 1 57.47 190 SER B C 1
ATOM 2935 O O . SER B 1 190 ? -7.031 -29.656 -9.398 1 57.47 190 SER B O 1
#

Organism: Nocardia brasiliensis (strain ATCC 700358 / HUJEG-1) (NCBI:txid1133849)